Protein AF-C7XWV5-F1 (afdb_monomer_lite)

Structure (mmCIF, N/CA/C/O backbone):
data_AF-C7XWV5-F1
#
_entry.id   AF-C7XWV5-F1
#
loop_
_atom_site.group_PDB
_atom_site.id
_atom_site.type_symbol
_atom_site.label_atom_id
_atom_site.label_alt_id
_atom_site.label_comp_id
_atom_site.label_asym_id
_atom_site.label_entity_id
_atom_site.label_seq_id
_atom_site.pdbx_PDB_ins_code
_atom_site.Cartn_x
_atom_site.Cartn_y
_atom_site.Cartn_z
_atom_site.occupancy
_atom_site.B_iso_or_equiv
_atom_site.auth_seq_id
_atom_site.auth_comp_id
_atom_site.auth_asym_id
_atom_site.auth_atom_id
_atom_site.pdbx_PDB_model_num
ATOM 1 N N . MET A 1 1 ? 3.308 -10.974 -9.428 1.00 90.06 1 MET A N 1
ATOM 2 C CA . MET A 1 1 ? 2.797 -9.600 -9.297 1.00 90.06 1 MET A CA 1
ATOM 3 C C . MET A 1 1 ? 1.978 -9.298 -10.525 1.00 90.06 1 MET A C 1
ATOM 5 O O . MET A 1 1 ? 2.466 -9.531 -11.619 1.00 90.06 1 MET A O 1
ATOM 9 N N . ASP A 1 2 ? 0.766 -8.821 -10.343 1.00 93.19 2 ASP A N 1
ATOM 10 C CA . ASP A 1 2 ? -0.269 -8.630 -11.363 1.00 93.19 2 ASP A CA 1
ATOM 11 C C . ASP A 1 2 ? -0.622 -7.151 -11.568 1.00 93.19 2 ASP A C 1
ATOM 13 O O . ASP A 1 2 ? -1.530 -6.836 -12.326 1.00 93.19 2 ASP A O 1
ATOM 17 N N . ARG A 1 3 ? 0.102 -6.227 -10.923 1.00 94.81 3 ARG A N 1
ATOM 18 C CA . ARG A 1 3 ? -0.108 -4.780 -11.038 1.00 94.81 3 ARG A CA 1
ATOM 19 C C . ARG A 1 3 ? 1.181 -4.023 -11.346 1.00 94.81 3 ARG A C 1
ATOM 21 O O . ARG A 1 3 ? 2.271 -4.486 -11.005 1.00 94.81 3 ARG A O 1
ATOM 28 N N . PHE A 1 4 ? 1.055 -2.849 -11.961 1.00 95.81 4 PHE A N 1
ATOM 29 C CA . PHE A 1 4 ? 2.167 -1.949 -12.282 1.00 95.81 4 PHE A CA 1
ATOM 30 C C . PHE A 1 4 ? 1.802 -0.475 -12.078 1.00 95.81 4 PHE A C 1
ATOM 32 O O . PHE A 1 4 ? 0.636 -0.101 -12.179 1.00 95.81 4 PHE A O 1
ATOM 39 N N . LYS A 1 5 ? 2.808 0.362 -11.825 1.00 95.44 5 LYS A N 1
ATOM 40 C CA . LYS A 1 5 ? 2.733 1.830 -11.860 1.00 95.44 5 LYS A CA 1
ATOM 41 C C . LYS A 1 5 ? 3.424 2.356 -13.122 1.00 95.44 5 LYS A C 1
ATOM 43 O O . LYS A 1 5 ? 4.285 1.677 -13.689 1.00 95.44 5 LYS A O 1
ATOM 48 N N . LEU A 1 6 ? 3.068 3.572 -13.531 1.00 95.50 6 LEU A N 1
ATOM 49 C CA . LEU A 1 6 ? 3.753 4.295 -14.611 1.00 95.50 6 LEU A CA 1
ATOM 50 C C . LEU A 1 6 ? 4.989 5.059 -14.128 1.00 95.50 6 LEU A C 1
ATOM 52 O O . LEU A 1 6 ? 5.890 5.311 -14.916 1.00 95.50 6 LEU A O 1
ATOM 56 N N . ASP A 1 7 ? 5.017 5.422 -12.849 1.00 91.69 7 ASP A N 1
ATOM 57 C CA . ASP A 1 7 ? 6.033 6.280 -12.251 1.00 91.69 7 ASP A CA 1
ATOM 58 C C . ASP A 1 7 ? 6.294 5.836 -10.792 1.00 91.69 7 ASP A C 1
ATOM 60 O O . ASP A 1 7 ? 5.347 5.394 -10.127 1.00 91.69 7 ASP A O 1
ATOM 64 N N . PRO A 1 8 ? 7.541 5.916 -10.280 1.00 88.81 8 PRO A N 1
ATOM 65 C CA . PRO A 1 8 ? 7.895 5.528 -8.907 1.00 88.81 8 PRO A CA 1
ATOM 66 C C . PRO A 1 8 ? 7.155 6.283 -7.802 1.00 88.81 8 PRO A C 1
ATOM 68 O O . PRO A 1 8 ? 6.949 5.733 -6.719 1.00 88.81 8 PRO A O 1
ATOM 71 N N . PHE A 1 9 ? 6.753 7.522 -8.060 1.00 84.38 9 PHE A N 1
ATOM 72 C CA . PHE A 1 9 ? 6.047 8.383 -7.116 1.00 84.38 9 PHE A CA 1
ATOM 73 C C . PHE A 1 9 ? 4.527 8.279 -7.259 1.00 84.38 9 PHE A C 1
ATOM 75 O O . PHE A 1 9 ? 3.798 8.748 -6.387 1.00 84.38 9 PHE A O 1
ATOM 82 N N . SER A 1 10 ? 4.028 7.624 -8.312 1.00 85.31 10 SER A N 1
ATOM 83 C CA . SER A 1 10 ? 2.600 7.375 -8.472 1.00 85.31 10 SER A CA 1
ATOM 84 C C . SER A 1 10 ? 2.076 6.392 -7.423 1.00 85.31 10 SER A C 1
ATOM 86 O O . SER A 1 10 ? 2.648 5.327 -7.180 1.00 85.31 10 SER A O 1
ATOM 88 N N . TYR A 1 11 ? 0.923 6.716 -6.843 1.00 79.75 11 TYR A N 1
ATOM 89 C CA . TYR A 1 11 ? 0.171 5.810 -5.968 1.00 79.75 11 TYR A CA 1
ATOM 90 C C . TYR A 1 11 ? -0.840 4.958 -6.740 1.00 79.75 11 TYR A C 1
ATOM 92 O O . TYR A 1 11 ? -1.353 3.971 -6.216 1.00 79.75 11 TYR A O 1
ATOM 100 N N . VAL A 1 12 ? -1.124 5.321 -7.993 1.00 86.69 12 VAL A N 1
ATOM 101 C CA . VAL A 1 12 ? -2.077 4.599 -8.833 1.00 86.69 12 VAL A CA 1
ATOM 102 C C . VAL A 1 12 ? -1.359 3.439 -9.502 1.00 86.69 12 VAL A C 1
ATOM 104 O O . VAL A 1 12 ? -0.406 3.617 -10.261 1.00 86.69 12 VAL A O 1
ATOM 107 N N . SER A 1 13 ? -1.849 2.236 -9.231 1.00 92.69 13 SER A N 1
ATOM 108 C CA . SER A 1 13 ? -1.430 1.028 -9.927 1.00 92.69 13 SER A CA 1
ATOM 109 C C . SER A 1 13 ? -2.544 0.519 -10.833 1.00 92.69 13 SER A C 1
ATOM 111 O O . SER A 1 13 ? -3.729 0.706 -10.550 1.00 92.69 13 SER A O 1
ATOM 113 N N . TYR A 1 14 ? -2.165 -0.168 -11.901 1.00 95.50 14 TYR A N 1
ATOM 114 C CA . TYR A 1 14 ? -3.064 -0.770 -12.878 1.00 95.50 14 TYR A CA 1
ATOM 115 C C . TYR A 1 14 ? -2.811 -2.267 -12.945 1.00 95.50 14 TYR A C 1
ATOM 117 O O . TYR A 1 14 ? -1.674 -2.712 -12.799 1.00 95.50 14 TYR A O 1
ATOM 125 N N . GLU A 1 15 ? -3.859 -3.049 -13.179 1.00 96.56 15 GLU A N 1
ATOM 126 C CA . GLU A 1 15 ? -3.710 -4.476 -13.461 1.00 96.56 15 GLU A CA 1
ATOM 127 C C . GLU A 1 15 ? -2.912 -4.678 -14.757 1.00 96.56 15 GLU A C 1
ATOM 129 O O . GLU A 1 15 ? -3.108 -3.950 -15.736 1.00 96.56 15 GLU A O 1
ATOM 134 N N . ILE A 1 16 ? -2.012 -5.659 -14.765 1.00 96.19 16 ILE A N 1
ATOM 135 C CA . ILE A 1 16 ? -1.173 -6.021 -15.906 1.00 96.19 16 ILE A CA 1
ATOM 136 C C . ILE A 1 16 ? -2.039 -6.767 -16.922 1.00 96.19 16 ILE A C 1
ATOM 138 O O . ILE A 1 16 ? -2.156 -7.989 -16.913 1.00 96.19 16 ILE A O 1
ATOM 142 N N . THR A 1 17 ? -2.630 -6.000 -17.831 1.00 95.56 17 THR A N 1
ATOM 143 C CA . THR A 1 17 ? -3.391 -6.493 -18.981 1.00 95.56 17 THR A CA 1
ATOM 144 C C . THR A 1 17 ? -2.976 -5.724 -20.236 1.00 95.56 17 THR A C 1
ATOM 146 O O . THR A 1 17 ? -2.550 -4.570 -20.117 1.00 95.56 17 THR A O 1
ATOM 149 N N . PRO A 1 18 ? -3.102 -6.310 -21.444 1.00 94.94 18 PRO A N 1
ATOM 150 C CA . PRO A 1 18 ? -2.859 -5.591 -22.697 1.00 94.94 18 PRO A CA 1
ATOM 151 C C . PRO A 1 18 ? -3.622 -4.269 -22.777 1.00 94.94 18 PRO A C 1
ATOM 153 O O . PRO A 1 18 ? -3.028 -3.236 -23.061 1.00 94.94 18 PRO A O 1
ATOM 156 N N . ASN A 1 19 ? -4.913 -4.288 -22.427 1.00 95.94 19 ASN A N 1
ATOM 157 C CA . ASN A 1 19 ? -5.778 -3.111 -22.489 1.00 95.94 19 ASN A CA 1
ATOM 158 C C . ASN A 1 19 ? -5.293 -1.986 -21.572 1.00 95.94 19 ASN A C 1
ATOM 160 O O . ASN A 1 19 ? -5.214 -0.841 -22.008 1.00 95.94 19 ASN A O 1
ATOM 164 N N . ASN A 1 20 ? -4.956 -2.292 -20.315 1.00 97.25 20 ASN A N 1
ATOM 165 C CA . ASN A 1 20 ? -4.441 -1.273 -19.403 1.00 97.25 20 ASN A CA 1
ATOM 166 C C . ASN A 1 20 ? -3.079 -0.764 -19.872 1.00 97.25 20 ASN A C 1
ATOM 168 O O . ASN A 1 20 ? -2.852 0.442 -19.890 1.00 97.25 20 ASN A O 1
ATOM 172 N N . PHE A 1 21 ? -2.179 -1.657 -20.284 1.00 97.38 21 PHE A N 1
ATOM 173 C CA . PHE A 1 21 ? -0.865 -1.242 -20.755 1.00 97.38 21 PHE A CA 1
ATOM 174 C C . PHE A 1 21 ? -0.964 -0.312 -21.966 1.00 97.38 21 PHE A C 1
ATOM 176 O O . PHE A 1 21 ? -0.399 0.780 -21.935 1.00 97.38 21 PHE A O 1
ATOM 183 N N . ASP A 1 22 ? -1.715 -0.704 -22.995 1.00 96.62 22 ASP A N 1
ATOM 184 C CA . ASP A 1 22 ? -1.897 0.090 -24.213 1.00 96.62 22 ASP A CA 1
ATOM 185 C C . ASP A 1 22 ? -2.548 1.437 -23.899 1.00 96.62 22 ASP A C 1
ATOM 187 O O . ASP A 1 22 ? -2.041 2.474 -24.320 1.00 96.62 22 ASP A O 1
ATOM 191 N N . LYS A 1 23 ? -3.610 1.437 -23.086 1.00 97.62 23 LYS A N 1
ATOM 192 C CA . LYS A 1 23 ? -4.322 2.655 -22.683 1.00 97.62 23 LYS A CA 1
ATOM 193 C C . LYS A 1 23 ? -3.419 3.664 -21.975 1.00 97.62 23 LYS A C 1
ATOM 195 O O . LYS A 1 23 ? -3.544 4.860 -22.212 1.00 97.62 23 LYS A O 1
ATOM 200 N N . TYR A 1 24 ? -2.564 3.198 -21.066 1.00 97.12 24 TYR A N 1
ATOM 201 C CA . TYR A 1 24 ? -1.812 4.079 -20.169 1.00 97.12 24 TYR A CA 1
ATOM 202 C C . TYR A 1 24 ? -0.398 4.405 -20.654 1.00 97.12 24 TYR A C 1
ATOM 204 O O . TYR A 1 24 ? 0.171 5.405 -20.228 1.00 97.12 24 TYR A O 1
ATOM 212 N N . THR A 1 25 ? 0.172 3.589 -21.541 1.00 96.12 25 THR A N 1
ATOM 213 C CA . THR A 1 25 ? 1.532 3.800 -22.070 1.00 96.12 25 THR A CA 1
ATOM 214 C C . THR A 1 25 ? 1.549 4.193 -23.542 1.00 96.12 25 THR A C 1
ATOM 216 O O . THR A 1 25 ? 2.623 4.462 -24.077 1.00 96.12 25 THR A O 1
ATOM 219 N N . ASN A 1 26 ? 0.398 4.138 -24.226 1.00 94.94 26 ASN A N 1
ATOM 220 C CA . ASN A 1 26 ? 0.278 4.196 -25.687 1.00 94.94 26 ASN A CA 1
ATOM 221 C C . ASN A 1 26 ? 1.178 3.187 -26.422 1.00 94.94 26 ASN A C 1
ATOM 223 O O . ASN A 1 26 ? 1.406 3.310 -27.624 1.00 94.94 26 ASN A O 1
ATOM 227 N N . ARG A 1 27 ? 1.704 2.185 -25.702 1.00 93.94 27 ARG A N 1
ATOM 228 C CA . ARG A 1 27 ? 2.683 1.215 -26.192 1.00 93.94 27 ARG A CA 1
ATOM 229 C C . ARG A 1 27 ? 3.927 1.880 -26.803 1.00 93.94 27 ARG A C 1
ATOM 231 O O . ARG A 1 27 ? 4.515 1.365 -27.758 1.00 93.94 27 ARG A O 1
ATOM 238 N N . THR A 1 28 ? 4.354 3.006 -26.236 1.00 94.94 28 THR A N 1
ATOM 239 C CA . THR A 1 28 ? 5.522 3.767 -26.698 1.00 94.94 28 THR A CA 1
ATOM 240 C C . THR A 1 28 ? 6.684 3.740 -25.706 1.00 94.94 28 THR A C 1
ATOM 242 O O . THR A 1 28 ? 6.580 3.253 -24.578 1.00 94.94 28 THR A O 1
ATOM 245 N N . SER A 1 29 ? 7.826 4.277 -26.143 1.00 94.50 29 SER A N 1
ATOM 246 C CA . SER A 1 29 ? 8.934 4.646 -25.255 1.00 94.50 29 SER A CA 1
ATOM 247 C C . SER A 1 29 ? 8.431 5.556 -24.113 1.00 94.50 29 SER A C 1
ATOM 249 O O . SER A 1 29 ? 7.542 6.373 -24.369 1.00 94.50 29 SER A O 1
ATOM 251 N N . PRO A 1 30 ? 8.959 5.437 -22.878 1.00 95.62 30 PRO A N 1
ATOM 252 C CA . PRO A 1 30 ? 10.041 4.536 -22.461 1.00 95.62 30 PRO A CA 1
ATOM 253 C C . PRO A 1 30 ? 9.577 3.124 -22.072 1.00 95.62 30 PRO A C 1
ATOM 255 O O . PRO A 1 30 ? 10.413 2.236 -21.907 1.00 95.62 30 PRO A O 1
ATOM 258 N N . PHE A 1 31 ? 8.266 2.891 -21.954 1.00 97.50 31 PHE A N 1
ATOM 259 C CA . PHE A 1 31 ? 7.678 1.633 -21.474 1.00 97.50 31 PHE A CA 1
ATOM 260 C C . PHE A 1 31 ? 7.828 0.466 -22.452 1.00 97.50 31 PHE A C 1
ATOM 262 O O . PHE A 1 31 ? 7.753 -0.692 -22.042 1.00 97.50 31 PHE A O 1
ATOM 269 N N . VAL A 1 32 ? 8.059 0.749 -23.733 1.00 96.75 32 VAL A N 1
ATOM 270 C CA . VAL A 1 32 ? 8.376 -0.256 -24.749 1.00 96.75 32 VAL A CA 1
ATOM 271 C C . VAL A 1 32 ? 9.805 -0.068 -25.222 1.00 96.75 32 VAL A C 1
ATOM 273 O O . VAL A 1 32 ? 10.141 0.957 -25.810 1.00 96.75 32 VAL A O 1
ATOM 276 N N . GLN A 1 33 ? 10.641 -1.080 -25.001 1.00 94.19 33 GLN A N 1
ATOM 277 C CA . GLN A 1 33 ? 12.025 -1.095 -25.478 1.00 94.19 33 GLN A CA 1
ATOM 278 C C . GLN A 1 33 ? 12.329 -2.414 -26.168 1.00 94.19 33 GLN A C 1
ATOM 280 O O . GLN A 1 33 ? 11.640 -3.415 -25.964 1.00 94.19 33 GLN A O 1
ATOM 285 N N . LYS A 1 34 ? 13.362 -2.427 -27.004 1.00 92.31 34 LYS A N 1
ATOM 286 C CA . LYS A 1 34 ? 13.778 -3.636 -27.706 1.00 92.31 34 LYS A CA 1
ATOM 287 C C . LYS A 1 34 ? 14.889 -4.348 -26.954 1.00 92.31 34 LYS A C 1
ATOM 289 O O . LYS A 1 34 ? 15.840 -3.717 -26.509 1.00 92.31 34 LYS A O 1
ATOM 294 N N . ASP A 1 35 ? 14.769 -5.667 -26.826 1.00 88.56 35 ASP A N 1
ATOM 295 C CA . ASP A 1 35 ? 15.872 -6.490 -26.335 1.00 88.56 35 ASP A CA 1
ATOM 296 C C . ASP A 1 35 ? 16.935 -6.725 -27.422 1.00 88.56 35 ASP A C 1
ATOM 298 O O . ASP A 1 35 ? 16.763 -6.355 -28.585 1.00 88.56 35 ASP A O 1
ATOM 302 N N . ALA A 1 36 ? 18.033 -7.392 -27.054 1.00 88.62 36 ALA A N 1
ATOM 303 C CA . ALA A 1 36 ? 19.134 -7.719 -27.965 1.00 88.62 36 ALA A CA 1
ATOM 304 C C . ALA A 1 36 ? 18.713 -8.550 -29.197 1.00 88.62 36 ALA A C 1
ATOM 306 O O . ALA A 1 36 ? 19.461 -8.638 -30.165 1.00 88.62 36 ALA A O 1
ATOM 307 N N . LYS A 1 37 ? 17.520 -9.163 -29.180 1.00 92.38 37 LYS A N 1
ATOM 308 C CA . LYS A 1 37 ? 16.945 -9.916 -30.305 1.00 92.38 37 LYS A CA 1
ATOM 309 C C . LYS A 1 37 ? 15.918 -9.091 -31.087 1.00 92.38 37 LYS A C 1
ATOM 311 O O . LYS A 1 37 ? 15.123 -9.664 -31.832 1.00 92.38 37 LYS A O 1
ATOM 316 N N . ASN A 1 38 ? 15.904 -7.768 -30.911 1.00 90.62 38 ASN A N 1
ATOM 317 C CA . ASN A 1 38 ? 14.984 -6.831 -31.557 1.00 90.62 38 ASN A CA 1
ATOM 318 C C . ASN A 1 38 ? 13.496 -7.092 -31.216 1.00 90.62 38 ASN A C 1
ATOM 320 O O . ASN A 1 38 ? 12.603 -6.643 -31.949 1.00 90.62 38 ASN A O 1
ATOM 324 N N . LYS A 1 39 ? 13.217 -7.808 -30.111 1.00 90.81 39 LYS A N 1
ATOM 325 C CA . LYS A 1 39 ? 11.857 -8.085 -29.626 1.00 90.81 39 LYS A CA 1
ATOM 326 C C . LYS A 1 39 ? 11.425 -7.029 -28.620 1.00 90.81 39 LYS A C 1
ATOM 328 O O . LYS A 1 39 ? 12.208 -6.629 -27.763 1.00 90.81 39 LYS A O 1
ATOM 333 N N . ASN A 1 40 ? 10.157 -6.632 -28.685 1.00 93.19 40 ASN A N 1
ATOM 334 C CA . ASN A 1 40 ? 9.598 -5.687 -27.726 1.00 93.19 40 ASN A CA 1
ATOM 335 C C . ASN A 1 40 ? 9.542 -6.303 -26.323 1.00 93.19 40 ASN A C 1
ATOM 337 O O . ASN A 1 40 ? 9.098 -7.439 -26.126 1.00 93.19 40 ASN A O 1
ATOM 341 N N . ARG A 1 41 ? 9.969 -5.509 -25.351 1.00 95.19 41 ARG A N 1
ATOM 342 C CA . ARG A 1 41 ? 9.822 -5.713 -23.918 1.00 95.19 41 ARG A CA 1
ATOM 343 C C . ARG A 1 41 ? 8.999 -4.564 -23.365 1.00 95.19 41 ARG A C 1
ATOM 345 O O . ARG A 1 41 ? 9.127 -3.430 -23.817 1.00 95.19 41 ARG A O 1
ATOM 352 N N . PHE A 1 42 ? 8.153 -4.900 -22.406 1.00 97.06 42 PHE A N 1
ATOM 353 C CA . PHE A 1 42 ? 7.168 -4.005 -21.825 1.00 97.06 42 PHE A CA 1
ATOM 354 C C . PHE A 1 42 ? 7.539 -3.800 -20.369 1.00 97.06 42 PHE A C 1
ATOM 356 O O . PHE A 1 42 ? 7.723 -4.779 -19.645 1.00 97.06 42 PHE A O 1
ATOM 363 N N . TYR A 1 43 ? 7.701 -2.554 -19.959 1.00 97.75 43 TYR A N 1
ATOM 364 C CA . TYR A 1 43 ? 8.219 -2.192 -18.652 1.00 97.75 43 TYR A CA 1
ATOM 365 C C . TYR A 1 43 ? 7.229 -1.327 -17.891 1.00 97.75 43 TYR A C 1
ATOM 367 O O . TYR A 1 43 ? 6.328 -0.721 -18.461 1.00 97.75 43 TYR A O 1
ATOM 375 N N . GLY A 1 44 ? 7.419 -1.273 -16.584 1.00 97.19 44 GLY A N 1
ATOM 376 C CA . GLY A 1 44 ? 6.707 -0.378 -15.690 1.00 97.19 44 GLY A CA 1
ATOM 377 C C . GLY A 1 44 ? 7.415 -0.348 -14.349 1.00 97.19 44 GLY A C 1
ATOM 378 O O . GLY A 1 44 ? 8.574 -0.760 -14.237 1.00 97.19 44 GLY A O 1
ATOM 379 N N . VAL A 1 45 ? 6.692 0.077 -13.323 1.00 96.50 45 VAL A N 1
ATOM 380 C CA . VAL A 1 45 ? 7.231 0.205 -11.972 1.00 96.50 45 VAL A CA 1
ATOM 381 C C . VAL A 1 45 ? 6.490 -0.715 -11.002 1.00 96.50 45 VAL A C 1
ATOM 383 O O . VAL A 1 45 ? 5.269 -0.873 -11.077 1.00 96.50 45 VAL A O 1
ATOM 386 N N . CYS A 1 46 ? 7.231 -1.363 -10.102 1.00 94.06 46 CYS A N 1
ATOM 387 C CA . CYS A 1 46 ? 6.675 -2.213 -9.055 1.00 94.06 46 CYS A CA 1
ATOM 388 C C . CYS A 1 46 ? 5.842 -1.374 -8.074 1.00 94.06 46 CYS A C 1
ATOM 390 O O . CYS A 1 46 ? 6.388 -0.450 -7.470 1.00 94.06 46 CYS A O 1
ATOM 392 N N . PRO A 1 47 ? 4.562 -1.706 -7.820 1.00 91.31 47 PRO A N 1
ATOM 393 C CA . PRO A 1 47 ? 3.769 -0.992 -6.834 1.00 91.31 47 PRO A CA 1
ATOM 394 C C . PRO A 1 47 ? 4.278 -1.136 -5.398 1.00 91.31 47 PRO A C 1
ATOM 396 O O . PRO A 1 47 ? 4.119 -0.210 -4.610 1.00 91.31 47 PRO A O 1
ATOM 399 N N . GLY A 1 48 ? 4.922 -2.262 -5.073 1.00 87.75 48 GLY A N 1
ATOM 400 C CA . GLY A 1 48 ? 5.381 -2.550 -3.714 1.00 87.75 48 GLY A CA 1
ATOM 401 C C . GLY A 1 48 ? 6.713 -1.902 -3.339 1.00 87.75 48 GLY A C 1
ATOM 402 O O . GLY A 1 48 ? 6.874 -1.510 -2.192 1.00 87.75 48 GLY A O 1
ATOM 403 N N . CYS A 1 49 ? 7.670 -1.804 -4.270 1.00 88.94 49 CYS A N 1
ATOM 404 C CA . CYS A 1 49 ? 9.014 -1.299 -3.956 1.00 88.94 49 CYS A CA 1
ATOM 405 C C . CYS A 1 49 ? 9.567 -0.239 -4.911 1.00 88.94 49 CYS A C 1
ATOM 407 O O . CYS A 1 49 ? 10.735 0.114 -4.805 1.00 88.94 49 CYS A O 1
ATOM 409 N N . ASN A 1 50 ? 8.762 0.242 -5.860 1.00 91.75 50 ASN A N 1
ATOM 410 C CA . ASN A 1 50 ? 9.130 1.278 -6.830 1.00 91.75 50 ASN A CA 1
ATOM 411 C C . ASN A 1 50 ? 10.310 0.939 -7.767 1.00 91.75 50 ASN A C 1
ATOM 413 O O . ASN A 1 50 ? 10.681 1.757 -8.602 1.00 91.75 50 ASN A O 1
ATOM 417 N N . ASN A 1 51 ? 10.846 -0.284 -7.706 1.00 94.50 51 ASN A N 1
ATOM 418 C CA . ASN A 1 51 ? 11.847 -0.767 -8.653 1.00 94.50 51 ASN A CA 1
ATOM 419 C C . ASN A 1 51 ? 11.248 -1.029 -10.044 1.00 94.50 51 ASN A C 1
ATOM 421 O O . ASN A 1 51 ? 10.064 -1.376 -10.157 1.00 94.50 51 ASN A O 1
ATOM 425 N N . PRO A 1 52 ? 12.066 -0.966 -11.109 1.00 97.19 52 PRO A N 1
ATOM 426 C CA . PRO A 1 52 ? 11.616 -1.290 -12.452 1.00 97.19 52 PRO A CA 1
ATOM 427 C C . PRO A 1 52 ? 11.203 -2.759 -12.569 1.00 97.19 52 PRO A C 1
ATOM 429 O O . PRO A 1 52 ? 11.815 -3.664 -11.990 1.00 97.19 52 PRO A O 1
ATOM 432 N N . ILE A 1 53 ? 10.169 -3.005 -13.369 1.00 97.25 53 ILE A N 1
ATOM 433 C CA . ILE A 1 53 ? 9.682 -4.343 -13.709 1.00 97.25 53 ILE A CA 1
ATOM 434 C C . ILE A 1 53 ? 9.576 -4.512 -15.221 1.00 97.25 53 ILE A C 1
ATOM 436 O O . ILE A 1 53 ? 9.346 -3.557 -15.956 1.00 97.25 53 ILE A O 1
ATOM 440 N N . VAL A 1 54 ? 9.678 -5.757 -15.673 1.00 96.81 54 VAL A N 1
ATOM 441 C CA . VAL A 1 54 ? 9.293 -6.197 -17.012 1.00 96.81 54 VAL A CA 1
ATOM 442 C C . VAL A 1 54 ? 8.001 -7.003 -16.913 1.00 96.81 54 VAL A C 1
ATOM 444 O O . VAL A 1 54 ? 7.873 -7.885 -16.059 1.00 96.81 54 VAL A O 1
ATOM 447 N N . MET A 1 55 ? 7.044 -6.713 -17.786 1.00 95.94 55 MET A N 1
ATOM 448 C CA . MET A 1 55 ? 5.794 -7.453 -17.911 1.00 95.94 55 MET A CA 1
ATOM 449 C C . MET A 1 55 ? 6.044 -8.677 -18.777 1.00 95.94 55 MET A C 1
ATOM 451 O O . MET A 1 55 ? 6.241 -8.605 -19.994 1.00 95.94 55 MET A O 1
ATOM 455 N N . VAL A 1 56 ? 6.101 -9.822 -18.116 1.00 93.44 56 VAL A N 1
ATOM 456 C CA . VAL A 1 56 ? 6.235 -11.115 -18.764 1.00 93.44 56 VAL A CA 1
ATOM 457 C C . VAL A 1 56 ? 4.865 -11.501 -19.293 1.00 93.44 56 VAL A C 1
ATOM 459 O O . VAL A 1 56 ? 3.850 -11.284 -18.631 1.00 93.44 56 VAL A O 1
ATOM 462 N N . SER A 1 57 ? 4.839 -12.116 -20.477 1.00 91.44 57 SER A N 1
ATOM 463 C CA . SER A 1 57 ? 3.640 -12.800 -20.952 1.00 91.44 57 SER A CA 1
ATOM 464 C C . SER A 1 57 ? 2.431 -11.882 -21.247 1.00 91.44 57 SER A C 1
ATOM 466 O O . SER A 1 57 ? 1.326 -12.380 -21.428 1.00 91.44 57 SER A O 1
ATOM 468 N N . LEU A 1 58 ? 2.648 -10.561 -21.371 1.00 93.00 58 LEU A N 1
ATOM 469 C CA . LEU A 1 58 ? 1.594 -9.555 -21.567 1.00 93.00 58 LEU A CA 1
ATOM 470 C C . LEU A 1 58 ? 0.764 -9.774 -22.845 1.00 93.00 58 LEU A C 1
ATOM 472 O O . LEU A 1 58 ? -0.448 -9.898 -22.756 1.00 93.00 58 LEU A O 1
ATOM 476 N N . TYR A 1 59 ? 1.406 -9.887 -24.013 1.00 89.81 59 TYR A N 1
ATOM 477 C CA . TYR A 1 59 ? 0.736 -10.122 -25.305 1.00 89.81 59 TYR A CA 1
ATOM 478 C C . TYR A 1 59 ? 0.962 -11.555 -25.796 1.00 89.81 59 TYR A C 1
ATOM 480 O O . TYR A 1 59 ? 1.583 -11.780 -26.836 1.00 89.81 59 TYR A O 1
ATOM 488 N N . GLN A 1 60 ? 0.539 -12.541 -25.009 1.00 77.44 60 GLN A N 1
ATOM 489 C CA . GLN A 1 60 ? 0.594 -13.938 -25.443 1.00 77.44 60 GLN A CA 1
ATOM 490 C C . GLN A 1 60 ? -0.533 -14.292 -26.416 1.00 77.44 60 GLN A C 1
ATOM 492 O O . GLN A 1 60 ? -1.569 -13.633 -26.473 1.00 77.44 60 GLN A O 1
ATOM 497 N N . THR A 1 61 ? -0.319 -15.366 -27.173 1.00 62.22 61 THR A N 1
ATOM 498 C CA . THR A 1 61 ? -1.335 -15.977 -28.031 1.00 62.22 61 THR A CA 1
ATOM 499 C C . THR A 1 61 ? -2.383 -16.728 -27.202 1.00 62.22 61 THR A C 1
ATOM 501 O O . THR A 1 61 ? -2.157 -17.065 -26.041 1.00 62.22 61 THR A O 1
ATOM 504 N N . GLN A 1 62 ? -3.532 -17.015 -27.821 1.00 57.19 62 GLN A N 1
ATOM 505 C CA . GLN A 1 62 ? -4.761 -17.526 -27.191 1.00 57.19 62 GLN A CA 1
ATOM 506 C C . GLN A 1 62 ? -4.624 -18.859 -26.414 1.00 57.19 62 GLN A C 1
ATOM 508 O O . GLN A 1 62 ? -5.538 -19.215 -25.683 1.00 57.19 62 GLN A O 1
ATOM 513 N N . ASN A 1 63 ? -3.486 -19.561 -26.506 1.00 59.88 63 ASN A N 1
ATOM 514 C CA . ASN A 1 63 ? -3.229 -20.854 -25.849 1.00 59.88 63 ASN A CA 1
ATOM 515 C C . ASN A 1 63 ? -2.222 -20.774 -24.684 1.00 59.88 63 ASN A C 1
ATOM 517 O O . ASN A 1 63 ? -1.668 -21.791 -24.267 1.00 59.88 63 ASN A O 1
ATOM 521 N N . ALA A 1 64 ? -1.914 -19.577 -24.187 1.00 64.88 64 ALA A N 1
ATOM 522 C CA . ALA A 1 64 ? -0.980 -19.433 -23.081 1.00 64.88 64 ALA A CA 1
ATOM 523 C C . ALA A 1 64 ? -1.604 -19.824 -21.736 1.00 64.88 64 ALA A C 1
ATOM 525 O O . ALA A 1 64 ? -2.606 -19.264 -21.307 1.00 64.88 64 ALA A O 1
ATOM 526 N N . THR A 1 65 ? -0.939 -20.732 -21.025 1.00 68.25 65 THR A N 1
ATOM 527 C CA . THR A 1 65 ? -1.327 -21.200 -19.685 1.00 68.25 65 THR A CA 1
ATOM 528 C C . THR A 1 65 ? -0.915 -20.249 -18.559 1.00 68.25 65 THR A C 1
ATOM 530 O O . THR A 1 65 ? -1.230 -20.494 -17.399 1.00 68.25 65 THR A O 1
ATOM 533 N N . THR A 1 66 ? -0.169 -19.186 -18.872 1.00 77.31 66 THR A N 1
ATOM 534 C CA . THR A 1 66 ? 0.438 -18.299 -17.874 1.00 77.31 66 THR A CA 1
ATOM 535 C C . THR A 1 66 ? -0.193 -16.918 -17.946 1.00 77.31 66 THR A C 1
ATOM 537 O O . THR A 1 66 ? -0.056 -16.235 -18.961 1.00 77.31 66 THR A O 1
ATOM 540 N N . HIS A 1 67 ? -0.828 -16.478 -16.862 1.00 87.06 67 HIS A N 1
ATOM 541 C CA . HIS A 1 67 ? -1.330 -15.108 -16.748 1.00 87.06 67 HIS A CA 1
ATOM 542 C C . HIS A 1 67 ? -0.180 -14.086 -16.806 1.00 87.06 67 HIS A C 1
ATOM 544 O O . HIS A 1 67 ? 0.896 -14.365 -16.267 1.00 87.06 67 HIS A O 1
ATOM 550 N N . PRO A 1 68 ? -0.373 -12.912 -17.439 1.00 93.38 68 PRO A N 1
ATOM 551 C CA . PRO A 1 68 ? 0.612 -11.837 -17.424 1.00 93.38 68 PRO A CA 1
ATOM 552 C C . PRO A 1 68 ? 1.041 -11.468 -16.005 1.00 93.38 68 PRO A C 1
ATOM 554 O O . PRO A 1 68 ? 0.224 -11.404 -15.088 1.00 93.38 68 PRO A O 1
ATOM 557 N N . TYR A 1 69 ? 2.331 -11.202 -15.820 1.00 94.38 69 TYR A N 1
ATOM 558 C CA . TYR A 1 69 ? 2.848 -10.796 -14.519 1.00 94.38 69 TYR A CA 1
ATOM 559 C C . TYR A 1 69 ? 4.087 -9.915 -14.647 1.00 94.38 69 TYR A C 1
ATOM 561 O O . TYR A 1 69 ? 4.874 -10.015 -15.588 1.00 94.38 69 TYR A O 1
ATOM 569 N N . GLY A 1 70 ? 4.284 -9.055 -13.658 1.00 95.19 70 GLY A N 1
ATOM 570 C CA . GLY A 1 70 ? 5.469 -8.231 -13.510 1.00 95.19 70 GLY A CA 1
ATOM 571 C C . GLY A 1 70 ? 6.597 -8.997 -12.827 1.00 95.19 70 GLY A C 1
ATOM 572 O O . GLY A 1 70 ? 6.392 -9.665 -11.808 1.00 95.19 70 GLY A O 1
ATOM 573 N N . ARG A 1 71 ? 7.805 -8.866 -13.372 1.00 95.38 71 ARG A N 1
ATOM 574 C CA . ARG A 1 71 ? 9.050 -9.372 -12.789 1.00 95.38 71 ARG A CA 1
ATOM 575 C C . ARG A 1 71 ? 10.040 -8.227 -12.631 1.00 95.38 71 ARG A C 1
ATOM 577 O O . ARG A 1 71 ? 10.278 -7.505 -13.589 1.00 95.38 71 ARG A O 1
ATOM 584 N N . HIS A 1 72 ? 10.651 -8.101 -11.460 1.00 96.06 72 HIS A N 1
ATOM 585 C CA . HIS A 1 72 ? 11.672 -7.086 -11.206 1.00 96.06 72 HIS A CA 1
ATOM 586 C C . HIS A 1 72 ? 12.846 -7.161 -12.190 1.00 96.06 72 HIS A C 1
ATOM 588 O O . HIS A 1 72 ? 13.306 -8.248 -12.558 1.00 96.06 72 HIS A O 1
ATOM 594 N N . VAL A 1 73 ? 13.343 -5.988 -12.563 1.00 95.44 73 VAL A N 1
ATOM 595 C CA . VAL A 1 73 ? 14.571 -5.776 -13.327 1.00 95.44 73 VAL A CA 1
ATOM 596 C C . VAL A 1 73 ? 15.647 -5.312 -12.345 1.00 95.44 73 VAL A C 1
ATOM 598 O O . VAL A 1 73 ? 15.422 -4.385 -11.577 1.00 95.44 73 VAL A O 1
ATOM 601 N N . LYS A 1 74 ? 16.806 -5.982 -12.330 1.00 94.44 74 LYS A N 1
ATOM 602 C CA . LYS A 1 74 ? 17.893 -5.729 -11.363 1.00 94.44 74 LYS A CA 1
ATOM 603 C C . LYS A 1 74 ? 18.934 -4.721 -11.868 1.00 94.44 74 LYS A C 1
ATOM 605 O O . LYS A 1 74 ? 20.132 -4.960 -11.759 1.00 94.44 74 LYS A O 1
ATOM 610 N N . HIS A 1 75 ? 18.470 -3.660 -12.513 1.00 95.00 75 HIS A N 1
ATOM 611 C CA . HIS A 1 75 ? 19.273 -2.532 -12.986 1.00 95.00 75 HIS A CA 1
ATOM 612 C C . HIS A 1 75 ? 18.354 -1.342 -13.264 1.00 95.00 75 HIS A C 1
ATOM 614 O O . HIS A 1 75 ? 17.149 -1.527 -13.448 1.00 95.00 75 HIS A O 1
ATOM 620 N N . ASN A 1 76 ? 18.923 -0.139 -13.301 1.00 96.31 76 ASN A N 1
ATOM 621 C CA . ASN A 1 76 ? 18.175 1.079 -13.594 1.00 96.31 76 ASN A CA 1
ATOM 622 C C . ASN A 1 76 ? 17.594 1.006 -15.007 1.00 96.31 76 ASN A C 1
ATOM 624 O O . ASN A 1 76 ? 18.292 0.641 -15.955 1.00 96.31 76 ASN A O 1
ATOM 628 N N . MET A 1 77 ? 16.328 1.385 -15.140 1.00 94.50 77 MET A N 1
ATOM 629 C CA . MET A 1 77 ? 15.661 1.531 -16.427 1.00 94.50 77 MET A CA 1
ATOM 630 C C . MET A 1 77 ? 15.469 3.024 -16.695 1.00 94.50 77 MET A C 1
ATOM 632 O O . MET A 1 77 ? 14.617 3.642 -16.047 1.00 94.50 77 MET A O 1
ATOM 636 N N . PRO A 1 78 ? 16.238 3.616 -17.631 1.00 91.56 78 PRO A N 1
ATOM 637 C CA . PRO A 1 78 ? 16.149 5.039 -17.932 1.00 91.56 78 PRO A CA 1
ATOM 638 C C . PRO A 1 78 ? 14.710 5.470 -18.214 1.00 91.56 78 PRO A C 1
ATOM 640 O O . PRO A 1 78 ? 13.999 4.798 -18.962 1.00 91.56 78 PRO A O 1
ATOM 643 N N . GLN A 1 79 ? 14.304 6.596 -17.621 1.00 92.00 79 GLN A N 1
ATOM 644 C CA . GL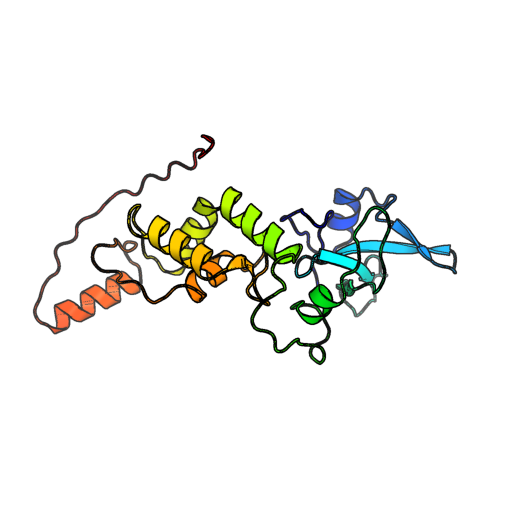N A 1 79 ? 12.964 7.188 -17.757 1.00 92.00 79 GLN A CA 1
ATOM 645 C C . GLN A 1 79 ? 11.805 6.318 -17.228 1.00 92.00 79 GLN A C 1
ATOM 647 O O . GLN A 1 79 ? 10.648 6.654 -17.458 1.00 92.00 79 GLN A O 1
ATOM 652 N N . ILE A 1 80 ? 12.093 5.216 -16.523 1.00 95.06 80 ILE A N 1
ATOM 653 C CA . ILE A 1 80 ? 11.079 4.375 -15.868 1.00 95.06 80 ILE A CA 1
ATOM 654 C C . ILE A 1 80 ? 11.290 4.370 -14.355 1.00 95.06 80 ILE A C 1
ATOM 656 O O . ILE A 1 80 ? 10.411 4.802 -13.618 1.00 95.06 80 ILE A O 1
ATOM 660 N N . ALA A 1 81 ? 12.428 3.849 -13.885 1.00 94.50 81 ALA A N 1
ATOM 661 C CA . ALA A 1 81 ? 12.753 3.768 -12.462 1.00 94.50 81 ALA A CA 1
ATOM 662 C C . ALA A 1 81 ? 14.220 3.382 -12.241 1.00 94.50 81 ALA A C 1
ATOM 664 O O . ALA A 1 81 ? 14.784 2.571 -12.985 1.00 94.50 81 ALA A O 1
ATOM 665 N N . ASP A 1 82 ? 14.795 3.893 -11.156 1.00 94.56 82 ASP A N 1
ATOM 666 C CA . ASP A 1 82 ? 16.080 3.433 -10.641 1.00 94.56 82 ASP A CA 1
ATOM 667 C C . ASP A 1 82 ? 15.913 2.158 -9.812 1.00 94.56 82 ASP A C 1
ATOM 669 O O . ASP A 1 82 ? 14.900 1.944 -9.145 1.00 94.56 82 ASP A O 1
ATOM 673 N N . TYR A 1 83 ? 16.917 1.288 -9.871 1.00 94.50 83 TYR A N 1
ATOM 674 C CA . TYR A 1 83 ? 16.941 0.060 -9.097 1.00 94.50 83 TYR A CA 1
ATOM 675 C C . TYR A 1 83 ? 17.576 0.283 -7.724 1.00 94.50 83 TYR A C 1
ATOM 677 O O . TYR A 1 83 ? 18.699 0.767 -7.605 1.00 94.50 83 TYR A O 1
ATOM 685 N N . SER A 1 84 ? 16.886 -0.184 -6.688 1.00 90.81 84 SER A N 1
ATOM 686 C CA . SER A 1 84 ? 17.359 -0.238 -5.310 1.00 90.81 84 SER A CA 1
ATOM 687 C C . SER A 1 84 ? 17.337 -1.682 -4.807 1.00 90.81 84 SER A C 1
ATOM 689 O O . SER A 1 84 ? 16.279 -2.305 -4.666 1.00 90.81 84 SER A O 1
ATOM 691 N N . GLN A 1 85 ? 18.522 -2.228 -4.516 1.00 89.50 85 GLN A N 1
ATOM 692 C CA . GLN A 1 85 ? 18.666 -3.579 -3.962 1.00 89.50 85 GLN A CA 1
ATOM 693 C C . GLN A 1 85 ? 17.978 -3.693 -2.595 1.00 89.50 85 GLN A C 1
ATOM 695 O O . GLN A 1 85 ? 17.238 -4.642 -2.360 1.00 89.50 85 GLN A O 1
ATOM 700 N N . ASN A 1 86 ? 18.147 -2.684 -1.736 1.00 85.06 86 ASN A N 1
ATOM 701 C CA . ASN A 1 86 ? 17.494 -2.638 -0.430 1.00 85.06 86 ASN A CA 1
ATOM 702 C C . ASN A 1 86 ? 15.965 -2.711 -0.559 1.00 85.06 86 ASN A C 1
ATOM 704 O O . ASN A 1 86 ? 15.310 -3.461 0.160 1.00 85.06 86 ASN A O 1
ATOM 708 N N . ASP A 1 87 ? 15.389 -1.955 -1.490 1.00 86.19 87 ASP A N 1
ATOM 709 C CA . ASP A 1 87 ? 13.940 -1.929 -1.686 1.00 86.19 87 ASP A CA 1
ATOM 710 C C . ASP A 1 87 ? 13.431 -3.231 -2.326 1.00 86.19 87 ASP A C 1
ATOM 712 O O . ASP A 1 87 ? 12.339 -3.699 -2.003 1.00 86.19 87 ASP A O 1
ATOM 716 N N . TYR A 1 88 ? 14.241 -3.877 -3.172 1.00 88.75 88 TYR A N 1
ATOM 717 C CA . TYR A 1 88 ? 13.958 -5.219 -3.684 1.00 88.75 88 TYR A CA 1
ATOM 718 C C . TYR A 1 88 ? 13.896 -6.259 -2.553 1.00 88.75 88 TYR A C 1
ATOM 720 O O . TYR A 1 88 ? 12.950 -7.045 -2.514 1.00 88.75 88 TYR A O 1
ATOM 728 N N . ASP A 1 89 ? 14.851 -6.245 -1.621 1.00 84.25 89 ASP A N 1
ATOM 729 C CA . ASP A 1 89 ? 14.934 -7.221 -0.519 1.00 84.25 89 ASP A CA 1
ATOM 730 C C . ASP A 1 89 ? 13.825 -7.048 0.537 1.00 84.25 89 ASP A C 1
ATOM 732 O O . ASP A 1 89 ? 13.511 -7.971 1.290 1.00 84.25 89 ASP A O 1
ATOM 736 N N . ASN A 1 90 ? 13.188 -5.874 0.579 1.00 79.06 90 ASN A N 1
ATOM 737 C CA . ASN A 1 90 ? 12.020 -5.604 1.424 1.00 79.06 90 ASN A CA 1
ATOM 738 C C . ASN A 1 90 ? 10.689 -5.670 0.644 1.00 79.06 90 ASN A C 1
ATOM 740 O O . ASN A 1 90 ? 9.621 -5.452 1.211 1.00 79.06 90 ASN A O 1
ATOM 744 N N . CYS A 1 91 ? 10.715 -5.985 -0.655 1.00 84.62 91 CYS A N 1
ATOM 745 C CA . CYS A 1 91 ? 9.517 -5.968 -1.486 1.00 84.62 91 CYS A CA 1
ATOM 746 C C . CYS A 1 91 ? 8.599 -7.173 -1.196 1.00 84.62 91 CYS A C 1
ATOM 748 O O . CYS A 1 91 ? 9.047 -8.319 -1.313 1.00 84.62 91 CYS A O 1
ATOM 750 N N . PRO A 1 92 ? 7.285 -6.971 -0.967 1.00 81.69 92 PRO A N 1
ATOM 751 C 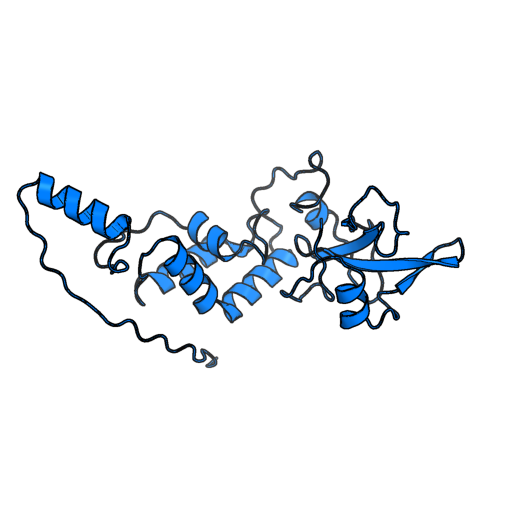CA . PRO A 1 92 ? 6.339 -8.080 -0.788 1.00 81.69 92 PRO A CA 1
ATOM 752 C C . PRO A 1 92 ? 6.186 -8.955 -2.044 1.00 81.69 92 PRO A C 1
ATOM 754 O O . PRO A 1 92 ? 5.760 -10.106 -1.953 1.00 81.69 92 PRO A O 1
ATOM 757 N N . TYR A 1 93 ? 6.546 -8.422 -3.215 1.00 87.06 93 TYR A N 1
ATOM 758 C CA . TYR A 1 93 ? 6.466 -9.103 -4.507 1.00 87.06 93 TYR A CA 1
ATOM 759 C C . TYR A 1 93 ? 7.800 -9.714 -4.970 1.00 87.06 93 TYR A C 1
ATOM 761 O O . TYR A 1 93 ? 7.855 -10.301 -6.056 1.00 87.06 93 TYR A O 1
ATOM 769 N N . ALA A 1 94 ? 8.886 -9.558 -4.205 1.00 85.62 94 ALA A N 1
ATOM 770 C CA . ALA A 1 94 ? 10.166 -10.199 -4.504 1.00 85.62 94 ALA A CA 1
ATOM 771 C C . ALA A 1 94 ? 10.180 -11.678 -4.075 1.00 85.62 94 ALA A C 1
ATOM 773 O O . ALA A 1 94 ? 9.249 -12.189 -3.451 1.00 85.62 94 ALA A O 1
ATOM 774 N N . ASN A 1 95 ? 11.232 -12.402 -4.471 1.00 69.50 95 ASN A N 1
ATOM 775 C CA . ASN A 1 95 ? 11.369 -13.828 -4.178 1.00 69.50 95 ASN A CA 1
ATOM 776 C C . ASN A 1 95 ? 11.286 -14.094 -2.660 1.00 69.50 95 ASN A C 1
ATOM 778 O O . ASN A 1 95 ? 11.983 -13.447 -1.882 1.00 69.50 95 ASN A O 1
ATOM 782 N N . LYS A 1 96 ? 10.479 -15.085 -2.252 1.00 64.19 96 LYS A N 1
ATOM 783 C CA . LYS A 1 96 ? 10.184 -15.415 -0.845 1.00 64.19 96 LYS A CA 1
ATOM 784 C C . LYS A 1 96 ? 11.430 -15.703 0.000 1.00 64.19 96 LYS A C 1
ATOM 786 O O . LYS A 1 96 ? 11.381 -15.502 1.208 1.00 64.19 96 LYS A O 1
ATOM 791 N N . ASN A 1 97 ? 12.522 -16.135 -0.629 1.00 65.31 97 ASN A N 1
ATOM 792 C CA . ASN A 1 97 ? 13.778 -16.477 0.045 1.00 65.31 97 ASN A CA 1
ATOM 793 C C . ASN A 1 97 ? 14.665 -15.258 0.359 1.00 65.31 97 ASN A C 1
ATOM 795 O O . ASN A 1 97 ? 15.646 -15.404 1.077 1.00 65.31 97 ASN A O 1
ATOM 799 N N . ASN A 1 98 ? 14.330 -14.070 -0.156 1.00 57.81 98 ASN A N 1
ATOM 800 C CA . ASN A 1 98 ? 15.136 -12.850 -0.024 1.00 57.81 98 ASN A CA 1
ATOM 801 C C . ASN A 1 98 ? 14.525 -11.832 0.950 1.00 57.81 98 ASN A C 1
ATOM 803 O O . ASN A 1 98 ? 14.743 -10.636 0.794 1.00 57.81 98 ASN A O 1
ATOM 807 N N . LYS A 1 99 ? 13.736 -12.271 1.936 1.00 59.53 99 LYS A N 1
ATOM 808 C CA . LYS A 1 99 ? 13.166 -11.334 2.906 1.00 59.53 99 LYS A CA 1
ATOM 809 C C . LYS A 1 99 ? 14.268 -10.799 3.811 1.00 59.53 99 LYS A C 1
ATOM 811 O O . LYS A 1 99 ? 14.885 -11.549 4.564 1.00 59.53 99 LYS A O 1
ATOM 816 N N . SER A 1 100 ? 14.480 -9.492 3.753 1.00 64.31 100 SER A N 1
ATOM 817 C CA . SER A 1 100 ? 15.175 -8.767 4.808 1.00 64.31 100 SER A CA 1
ATOM 818 C C . SER A 1 100 ? 14.467 -9.008 6.149 1.00 64.31 100 SER A C 1
ATOM 820 O O . SER A 1 100 ? 13.249 -8.866 6.259 1.00 64.31 100 SER A O 1
ATOM 822 N N . ASN A 1 101 ? 15.237 -9.364 7.181 1.00 66.81 101 ASN A N 1
ATOM 823 C CA . ASN A 1 101 ? 14.736 -9.486 8.555 1.00 66.81 101 ASN A CA 1
ATOM 824 C C . ASN A 1 101 ? 14.604 -8.120 9.251 1.00 66.81 101 ASN A C 1
ATOM 826 O O . ASN A 1 101 ? 14.197 -8.053 10.412 1.00 66.81 101 ASN A O 1
ATOM 830 N N . ASN A 1 102 ? 14.953 -7.024 8.569 1.00 77.06 102 ASN A N 1
ATOM 831 C CA . ASN A 1 102 ? 14.855 -5.697 9.151 1.00 77.06 102 ASN A CA 1
ATOM 832 C C . ASN A 1 102 ? 13.394 -5.260 9.213 1.00 77.06 102 ASN A C 1
ATOM 834 O O . ASN A 1 102 ? 12.680 -5.205 8.212 1.00 77.06 102 ASN A O 1
ATOM 838 N N . LYS A 1 103 ? 12.966 -4.889 10.419 1.00 82.62 103 LYS A N 1
ATOM 839 C CA . LYS A 1 103 ? 11.632 -4.338 10.675 1.00 82.62 103 LYS A CA 1
ATOM 840 C C . LYS A 1 103 ? 11.432 -2.963 10.024 1.00 82.62 103 LYS A C 1
ATOM 842 O O . LYS A 1 103 ? 10.303 -2.602 9.701 1.00 82.62 103 LYS A O 1
ATOM 847 N N . PHE A 1 104 ? 12.518 -2.218 9.822 1.00 87.50 104 PHE A N 1
ATOM 848 C CA . PHE A 1 104 ? 12.503 -0.858 9.295 1.00 87.50 104 PHE A CA 1
ATOM 849 C C . PHE A 1 104 ? 13.358 -0.725 8.034 1.00 87.50 104 PHE A C 1
ATOM 851 O O . PHE A 1 104 ? 14.429 -1.322 7.919 1.00 87.50 104 PHE A O 1
ATOM 858 N N . LEU A 1 105 ? 12.881 0.103 7.113 1.00 86.00 105 LEU A N 1
ATOM 859 C CA . LEU A 1 105 ? 13.621 0.643 5.986 1.00 86.00 105 LEU A CA 1
ATOM 860 C C . LEU A 1 105 ? 14.636 1.690 6.475 1.00 86.00 105 LEU A C 1
ATOM 862 O O . LEU A 1 105 ? 14.435 2.315 7.522 1.00 86.00 105 LEU A O 1
ATOM 866 N N . PRO A 1 106 ? 15.701 1.953 5.700 1.00 86.25 106 PRO A N 1
ATOM 867 C CA . PRO A 1 106 ? 16.602 3.067 5.965 1.00 86.25 106 PRO A CA 1
ATOM 868 C C . PRO A 1 106 ? 15.855 4.407 6.030 1.00 86.25 106 PRO A C 1
ATOM 870 O O . PRO A 1 106 ? 14.927 4.645 5.259 1.00 86.25 106 PRO A O 1
ATOM 873 N N . ALA A 1 107 ? 16.322 5.331 6.875 1.00 86.50 107 ALA A N 1
ATOM 874 C CA . ALA A 1 107 ? 15.688 6.641 7.077 1.00 86.50 107 ALA A CA 1
ATOM 875 C C . ALA A 1 107 ? 15.528 7.478 5.790 1.00 86.50 107 ALA A C 1
ATOM 877 O O . ALA A 1 107 ? 14.632 8.312 5.701 1.00 86.50 107 ALA A O 1
ATOM 878 N N . LYS A 1 108 ? 16.391 7.250 4.791 1.00 85.81 108 LYS A N 1
ATOM 879 C CA . LYS A 1 108 ? 16.364 7.912 3.476 1.00 85.81 108 LYS A CA 1
ATOM 880 C C . LYS A 1 108 ? 15.725 7.049 2.374 1.00 85.81 108 LYS A C 1
ATOM 882 O O . LYS A 1 108 ? 15.969 7.299 1.199 1.00 85.81 108 LYS A O 1
ATOM 887 N N . SER A 1 109 ? 14.960 6.011 2.726 1.00 84.31 109 SER A N 1
ATOM 888 C CA . SER A 1 109 ? 14.283 5.158 1.741 1.00 84.31 109 SER A CA 1
ATOM 889 C C . SER A 1 109 ? 13.255 5.957 0.937 1.00 84.31 109 SER A C 1
ATOM 891 O O . SER A 1 109 ? 12.411 6.652 1.509 1.00 84.31 109 SER A O 1
ATOM 893 N N . ALA A 1 110 ? 13.297 5.810 -0.390 1.00 82.06 110 ALA A N 1
ATOM 894 C CA . ALA A 1 110 ? 12.331 6.425 -1.294 1.00 82.06 110 ALA A CA 1
ATOM 895 C C . ALA A 1 110 ? 10.902 5.933 -1.010 1.00 82.06 110 ALA A C 1
ATOM 897 O O . ALA A 1 110 ? 9.982 6.743 -0.966 1.00 82.06 110 ALA A O 1
ATOM 898 N N . ILE A 1 111 ? 10.725 4.637 -0.719 1.00 83.56 111 ILE A N 1
ATOM 899 C CA . ILE A 1 111 ? 9.427 4.058 -0.331 1.00 83.56 111 ILE A CA 1
ATOM 900 C C . ILE A 1 111 ? 8.903 4.721 0.944 1.00 83.56 111 ILE A C 1
ATOM 902 O O . ILE A 1 111 ? 7.745 5.130 1.005 1.00 83.56 111 ILE A O 1
ATOM 906 N N . GLY A 1 112 ? 9.767 4.859 1.953 1.00 88.62 112 GLY A N 1
ATOM 907 C CA . GLY A 1 112 ? 9.418 5.505 3.214 1.00 88.62 112 GLY A CA 1
ATOM 908 C C . GLY A 1 112 ? 8.943 6.947 3.027 1.00 88.62 112 GLY A C 1
ATOM 909 O O . GLY A 1 112 ? 7.944 7.358 3.621 1.00 88.62 112 GLY A O 1
ATOM 910 N N . LEU A 1 113 ? 9.623 7.699 2.157 1.00 87.44 113 LEU A N 1
ATOM 911 C CA . LEU A 1 113 ? 9.225 9.056 1.788 1.00 87.44 113 LEU A CA 1
ATOM 912 C C . LEU A 1 113 ? 7.890 9.075 1.028 1.00 87.44 113 LEU A C 1
ATOM 914 O O . LEU A 1 113 ? 7.012 9.855 1.390 1.00 87.44 113 LEU A O 1
ATOM 918 N N . SER A 1 114 ? 7.703 8.200 0.036 1.00 85.81 114 SER A N 1
ATOM 919 C CA . SER A 1 114 ? 6.444 8.083 -0.712 1.00 85.81 114 SER A CA 1
ATOM 920 C C . SER A 1 114 ? 5.262 7.750 0.200 1.00 85.81 114 SER A C 1
ATOM 922 O O . SER A 1 114 ? 4.225 8.398 0.109 1.00 85.81 114 SER A O 1
ATOM 924 N N . ASN A 1 115 ? 5.415 6.800 1.128 1.00 89.44 115 ASN A N 1
ATOM 925 C CA . ASN A 1 115 ? 4.372 6.456 2.102 1.00 89.44 115 ASN A CA 1
ATOM 926 C C . ASN A 1 115 ? 4.015 7.652 2.999 1.00 89.44 115 ASN A C 1
ATOM 928 O O . ASN A 1 115 ? 2.842 7.881 3.292 1.00 89.44 115 ASN A O 1
ATOM 932 N N . LYS A 1 116 ? 5.018 8.437 3.411 1.00 91.25 116 LYS A N 1
ATOM 933 C CA . LYS A 1 116 ? 4.816 9.643 4.225 1.00 91.25 116 LYS A CA 1
ATOM 934 C C . LYS A 1 116 ? 4.050 10.727 3.470 1.00 91.25 116 LYS A C 1
ATOM 936 O O . LYS A 1 116 ? 3.159 11.348 4.048 1.00 91.25 116 LYS A O 1
ATOM 941 N N . LEU A 1 117 ? 4.395 10.961 2.205 1.00 90.50 117 LEU A N 1
ATOM 942 C CA . LEU A 1 117 ? 3.707 11.934 1.355 1.00 90.50 117 LEU A CA 1
ATOM 943 C C . LEU A 1 117 ? 2.268 11.494 1.065 1.00 90.50 117 LEU A C 1
ATOM 945 O O . LEU A 1 117 ? 1.354 12.293 1.245 1.00 90.50 117 LEU A O 1
ATOM 949 N N . LEU A 1 118 ? 2.055 10.212 0.753 1.00 89.69 118 LEU A N 1
ATOM 950 C CA . LEU A 1 118 ? 0.719 9.646 0.575 1.00 89.69 118 LEU A CA 1
ATOM 951 C C . LEU A 1 118 ? -0.145 9.829 1.821 1.00 89.69 118 LEU A C 1
ATOM 953 O O . LEU A 1 118 ? -1.282 10.278 1.715 1.00 89.69 118 LEU A O 1
ATOM 957 N N . LEU A 1 119 ? 0.389 9.509 3.004 1.00 92.62 119 LEU A N 1
ATOM 958 C CA . LEU A 1 119 ? -0.343 9.695 4.254 1.00 92.62 119 LEU A CA 1
ATOM 959 C C . LEU A 1 119 ? -0.721 11.162 4.457 1.00 92.62 119 LEU A C 1
ATOM 961 O O . LEU A 1 119 ? -1.845 11.436 4.851 1.00 92.62 119 LEU A O 1
ATOM 965 N N . LYS A 1 120 ? 0.196 12.096 4.179 1.00 91.69 120 LYS A N 1
ATOM 966 C CA . LYS A 1 120 ? -0.075 13.534 4.292 1.00 91.69 120 LYS A CA 1
ATOM 967 C C . LYS A 1 120 ? -1.209 13.969 3.358 1.00 91.69 120 LYS A C 1
ATOM 969 O O . LYS A 1 120 ? -2.062 14.743 3.772 1.00 91.69 120 LYS A O 1
ATOM 974 N N . GLU A 1 121 ? -1.208 13.491 2.118 1.00 91.38 121 GLU A N 1
ATOM 975 C CA . GLU A 1 121 ? -2.192 13.872 1.096 1.00 91.38 121 GLU A CA 1
ATOM 976 C C . GLU A 1 121 ? -3.552 13.187 1.269 1.00 91.38 121 GLU A C 1
ATOM 978 O O . GLU A 1 121 ? -4.575 13.763 0.912 1.00 91.38 121 GLU A O 1
ATOM 983 N N . GLN A 1 122 ? -3.568 11.953 1.778 1.00 91.81 122 GLN A N 1
ATOM 984 C CA . GLN A 1 122 ? -4.745 11.075 1.814 1.00 91.81 122 GLN A CA 1
ATOM 985 C C . GLN A 1 122 ? -5.112 10.642 3.240 1.00 91.81 122 GLN A C 1
ATOM 987 O O . GLN A 1 122 ? -5.709 9.583 3.450 1.00 91.81 122 GLN A O 1
ATOM 992 N N . TYR A 1 123 ? -4.738 11.436 4.245 1.00 92.69 123 TYR A N 1
ATOM 993 C CA . TYR A 1 123 ? -4.972 11.112 5.651 1.00 92.69 123 TYR A CA 1
ATOM 994 C C . TYR A 1 123 ? -6.453 10.834 5.947 1.00 92.69 123 TYR A C 1
ATOM 996 O O . TYR A 1 123 ? -6.792 9.831 6.579 1.00 92.69 123 TYR A O 1
ATOM 1004 N N . ASP A 1 124 ? -7.354 11.668 5.430 1.00 91.25 124 ASP A N 1
ATOM 1005 C CA . ASP A 1 124 ? -8.791 11.501 5.647 1.00 91.25 124 ASP A CA 1
ATOM 1006 C C . ASP A 1 124 ? -9.313 10.193 5.040 1.00 91.25 124 ASP A C 1
ATOM 1008 O O . ASP A 1 124 ? -10.171 9.529 5.625 1.00 91.25 124 ASP A O 1
ATOM 1012 N N . GLN A 1 125 ? -8.763 9.775 3.899 1.00 93.00 125 GLN A N 1
ATOM 1013 C CA . GLN A 1 125 ? -9.086 8.518 3.229 1.00 93.00 125 GLN A CA 1
ATOM 1014 C C . GLN A 1 125 ? -8.572 7.316 4.027 1.00 93.00 125 GLN A C 1
ATOM 1016 O O . GLN A 1 125 ? -9.294 6.329 4.169 1.00 93.00 125 GLN A O 1
ATOM 1021 N N . VAL A 1 126 ? -7.369 7.406 4.602 1.00 94.19 126 VAL A N 1
ATOM 1022 C CA . VAL A 1 126 ? -6.823 6.397 5.530 1.00 94.19 126 VAL A CA 1
ATOM 1023 C C . VAL A 1 126 ? -7.777 6.212 6.713 1.00 94.19 126 VAL A C 1
ATOM 1025 O O . VAL A 1 126 ? -8.201 5.088 6.996 1.00 94.19 126 VAL A O 1
ATOM 1028 N N . ILE A 1 127 ? -8.184 7.307 7.363 1.00 94.00 127 ILE A N 1
ATOM 1029 C CA . ILE A 1 127 ? -9.135 7.266 8.482 1.00 94.00 127 ILE A CA 1
ATOM 1030 C C . ILE A 1 127 ? -10.499 6.734 8.031 1.00 94.00 127 ILE A C 1
ATOM 1032 O O . ILE A 1 127 ? -11.103 5.919 8.729 1.00 94.00 127 ILE A O 1
ATOM 1036 N N . TYR A 1 128 ? -10.989 7.143 6.862 1.00 93.38 128 TYR A N 1
ATOM 1037 C CA . TYR A 1 128 ? -12.251 6.663 6.303 1.00 93.38 128 TYR A CA 1
ATOM 1038 C C . TYR A 1 128 ? -12.257 5.144 6.092 1.00 93.38 128 TYR A C 1
ATOM 1040 O O . TYR A 1 128 ? -13.214 4.482 6.501 1.00 93.38 128 TYR A O 1
ATOM 1048 N N . ILE A 1 129 ? -11.193 4.583 5.509 1.00 94.56 129 ILE A N 1
ATOM 1049 C CA . ILE A 1 129 ? -11.056 3.134 5.300 1.00 94.56 129 ILE A CA 1
ATOM 1050 C C . ILE A 1 129 ? -11.087 2.407 6.645 1.00 94.56 129 ILE A C 1
ATOM 1052 O O . ILE A 1 129 ? -11.869 1.470 6.814 1.00 94.56 129 ILE A O 1
ATOM 1056 N N . LEU A 1 130 ? -10.320 2.881 7.631 1.00 94.00 130 LEU A N 1
ATOM 1057 C CA . LEU A 1 130 ? -10.312 2.279 8.964 1.00 94.00 130 LEU A CA 1
ATOM 1058 C C . LEU A 1 130 ? -11.692 2.331 9.631 1.00 94.00 130 LEU A C 1
ATOM 1060 O O . LEU A 1 130 ? -12.124 1.331 10.204 1.00 94.00 130 LEU A O 1
ATOM 1064 N N . ARG A 1 131 ? -12.425 3.446 9.516 1.00 92.44 131 ARG A N 1
ATOM 1065 C CA . ARG A 1 131 ? -13.806 3.555 10.026 1.00 92.44 131 ARG A CA 1
ATOM 1066 C C . ARG A 1 131 ? -14.732 2.538 9.363 1.00 92.44 131 ARG A C 1
ATOM 1068 O O . ARG A 1 131 ? -15.531 1.909 10.044 1.00 92.44 131 ARG A O 1
ATOM 1075 N N . LYS A 1 132 ? -14.623 2.360 8.042 1.00 92.50 132 LYS A N 1
ATOM 1076 C CA . LYS A 1 132 ? -15.450 1.403 7.288 1.00 92.50 132 LYS A CA 1
ATOM 1077 C C . LYS A 1 132 ? -15.171 -0.050 7.642 1.00 92.50 132 LYS A C 1
ATOM 1079 O O . LYS A 1 132 ? -16.073 -0.866 7.527 1.00 92.50 132 LYS A O 1
ATOM 1084 N N . GLN A 1 133 ? -13.945 -0.371 8.029 1.00 93.50 133 GLN A N 1
ATOM 1085 C CA . GLN A 1 133 ? -13.566 -1.744 8.350 1.00 93.50 133 GLN A CA 1
ATOM 1086 C C . GLN A 1 133 ? -13.758 -2.111 9.812 1.00 93.50 133 GLN A C 1
ATOM 1088 O O . GLN A 1 133 ? -13.949 -3.280 10.120 1.00 93.50 133 GLN A O 1
ATOM 1093 N N . THR A 1 134 ? -13.674 -1.131 10.707 1.00 92.12 134 THR A N 1
ATOM 1094 C CA . THR A 1 134 ? -13.845 -1.354 12.148 1.00 92.12 134 THR A CA 1
ATOM 1095 C C . THR A 1 134 ? -15.257 -1.046 12.630 1.00 92.12 134 THR A C 1
ATOM 1097 O O . THR A 1 134 ? -15.587 -1.383 13.761 1.00 92.12 134 THR A O 1
ATOM 1100 N N . ASP A 1 135 ? -16.066 -0.365 11.812 1.00 94.38 135 ASP A N 1
ATOM 1101 C CA . ASP A 1 135 ? -17.348 0.230 12.201 1.00 94.38 135 ASP A CA 1
ATOM 1102 C C . ASP A 1 135 ? -17.247 1.194 13.405 1.00 94.38 135 ASP A C 1
ATOM 1104 O O . ASP A 1 135 ? -18.256 1.564 14.005 1.00 94.38 135 ASP A O 1
ATOM 1108 N N . VAL A 1 136 ? -16.036 1.665 13.730 1.00 92.69 136 VAL A N 1
ATOM 1109 C CA . VAL A 1 136 ? -15.769 2.654 14.780 1.00 92.69 136 VAL A CA 1
ATOM 1110 C C . VAL A 1 136 ? -15.556 4.023 14.155 1.00 92.69 136 VAL A C 1
ATOM 1112 O O . VAL A 1 136 ? -14.749 4.200 13.243 1.00 92.69 136 VAL A O 1
ATOM 1115 N N . LEU A 1 137 ? -16.234 5.032 14.690 1.00 91.31 137 LEU A N 1
ATOM 1116 C CA . LEU A 1 137 ? -16.045 6.420 14.311 1.00 91.31 137 LEU A CA 1
ATOM 1117 C C . LEU A 1 137 ? -14.925 7.052 15.145 1.00 91.31 137 LEU A C 1
ATOM 1119 O O . LEU A 1 137 ? -15.157 7.547 16.247 1.00 91.31 137 LEU A O 1
ATOM 1123 N N . PHE A 1 138 ? -13.708 7.090 14.599 1.00 90.56 138 PHE A N 1
ATOM 1124 C CA . PHE A 1 138 ? -12.600 7.816 15.229 1.00 90.56 138 PHE A CA 1
ATOM 1125 C C . PHE A 1 138 ? -12.894 9.317 15.274 1.00 90.56 138 PHE A C 1
ATOM 1127 O O . PHE A 1 138 ? -12.993 9.959 14.232 1.00 90.56 138 PHE A O 1
ATOM 1134 N N . SER A 1 139 ? -13.027 9.886 16.465 1.00 88.56 139 SER A N 1
ATOM 1135 C CA . SER A 1 139 ? -13.287 11.314 16.671 1.00 88.56 139 SER A CA 1
ATOM 1136 C C . SER A 1 139 ? -12.144 12.208 16.179 1.00 88.56 139 SER A C 1
ATOM 1138 O O . SER A 1 139 ? -10.994 11.779 16.071 1.00 88.56 139 SER A O 1
ATOM 1140 N N . ASN A 1 140 ? -12.445 13.497 15.994 1.00 86.12 140 ASN A N 1
ATOM 1141 C CA . ASN A 1 140 ? -11.451 14.532 15.677 1.00 86.12 140 ASN A CA 1
ATOM 1142 C C . ASN A 1 140 ? -10.403 14.731 16.788 1.00 86.12 140 ASN A C 1
ATOM 1144 O O . ASN A 1 140 ? -9.400 15.387 16.554 1.00 86.12 140 ASN A O 1
ATOM 1148 N N . ASN A 1 141 ? -10.604 14.148 17.974 1.00 89.00 141 ASN A N 1
ATOM 1149 C CA . ASN A 1 141 ? -9.615 14.141 19.052 1.00 89.00 141 ASN A CA 1
ATOM 1150 C C . ASN A 1 141 ? -8.744 12.879 19.040 1.00 89.00 141 ASN A C 1
ATOM 1152 O O . ASN A 1 141 ? -7.585 12.929 19.448 1.00 89.00 141 ASN A O 1
ATOM 1156 N N . LEU A 1 142 ? -9.302 11.735 18.629 1.00 92.62 142 LEU A N 1
ATOM 1157 C CA . LEU A 1 142 ? -8.589 10.460 18.609 1.00 92.62 142 LEU A CA 1
ATOM 1158 C C . LEU A 1 142 ? -7.719 10.326 17.358 1.00 92.62 142 LEU A C 1
ATOM 1160 O O . LEU A 1 142 ? -6.553 9.960 17.477 1.00 92.62 142 LEU A O 1
ATOM 1164 N N . ALA A 1 143 ? -8.259 10.656 16.182 1.00 92.88 143 ALA A N 1
ATOM 1165 C CA . ALA A 1 143 ? -7.547 10.466 14.923 1.00 92.88 143 ALA A CA 1
ATOM 1166 C C . ALA A 1 143 ? -6.207 11.239 14.882 1.00 92.88 143 ALA A C 1
ATOM 1168 O O . ALA A 1 143 ? -5.186 10.600 14.629 1.00 92.88 143 ALA A O 1
ATOM 1169 N N . PRO A 1 144 ? -6.126 12.543 15.237 1.00 92.38 144 PRO A N 1
ATOM 1170 C CA . PRO A 1 144 ? -4.840 13.249 15.268 1.00 92.38 144 PRO A CA 1
ATOM 1171 C C . PRO A 1 144 ? -3.815 12.621 16.217 1.00 92.38 144 PRO A C 1
ATOM 1173 O O . PRO A 1 144 ? -2.652 12.501 15.862 1.00 92.38 144 PRO A O 1
ATOM 1176 N N . LYS A 1 145 ? -4.242 12.110 17.381 1.00 93.44 145 LYS A N 1
ATOM 1177 C CA . LYS A 1 145 ? -3.338 11.404 18.307 1.00 93.44 145 LYS A CA 1
ATOM 1178 C C . LYS A 1 145 ? -2.788 10.109 17.710 1.00 93.44 145 LYS A C 1
ATOM 1180 O O . LYS A 1 145 ? -1.651 9.741 17.995 1.00 93.44 145 LYS A O 1
ATOM 1185 N N . MET A 1 146 ? -3.592 9.404 16.910 1.00 94.38 146 MET A N 1
ATOM 1186 C CA . MET A 1 146 ? -3.125 8.237 16.156 1.00 94.38 146 MET A CA 1
ATOM 1187 C C . MET A 1 146 ? -2.081 8.656 15.113 1.00 94.38 146 MET A C 1
ATOM 1189 O O . MET A 1 146 ? -1.068 7.977 14.970 1.00 94.38 146 MET A O 1
ATOM 1193 N N . LEU A 1 147 ? -2.294 9.785 14.425 1.00 94.81 147 LEU A N 1
ATOM 1194 C CA . LEU A 1 147 ? -1.346 10.321 13.446 1.00 94.81 147 LEU A CA 1
ATOM 1195 C C . LEU A 1 147 ? -0.019 10.731 14.092 1.00 94.81 147 LEU A C 1
ATOM 1197 O O . LEU A 1 147 ? 1.036 10.331 13.598 1.00 94.81 147 LEU A O 1
ATOM 1201 N N . ASP A 1 148 ? -0.067 11.469 15.201 1.00 94.00 148 ASP A N 1
ATOM 1202 C CA . ASP A 1 148 ? 1.125 11.902 15.936 1.00 94.00 148 ASP A CA 1
ATOM 1203 C C . ASP A 1 148 ? 1.978 10.702 16.353 1.00 94.00 148 ASP A C 1
ATOM 1205 O O . ASP A 1 148 ? 3.187 10.668 16.120 1.00 94.00 148 ASP A O 1
ATOM 1209 N N . GLU A 1 149 ? 1.350 9.672 16.921 1.00 94.88 149 GLU A N 1
ATOM 1210 C CA . GLU A 1 149 ? 2.060 8.454 17.298 1.00 94.88 149 GLU A CA 1
ATOM 1211 C C . GLU A 1 149 ? 2.616 7.703 16.088 1.00 94.88 149 GLU A C 1
ATOM 1213 O O . GLU A 1 149 ? 3.760 7.255 16.125 1.00 94.88 149 GLU A O 1
ATOM 1218 N N . TYR A 1 150 ? 1.846 7.586 15.005 1.00 94.25 150 TYR A N 1
ATOM 1219 C C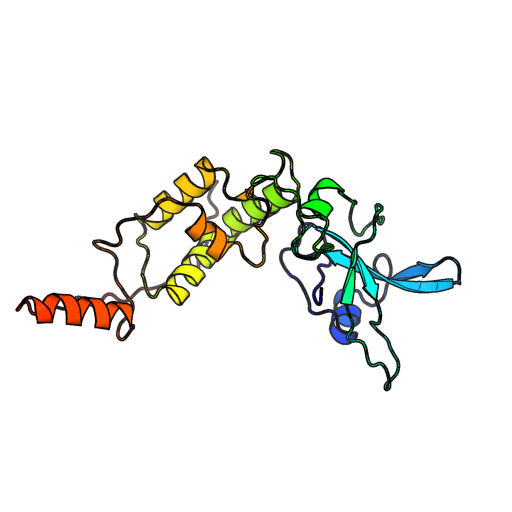A . TYR A 1 150 ? 2.316 6.939 13.783 1.00 94.25 150 TYR A CA 1
ATOM 1220 C C . TYR A 1 150 ? 3.584 7.615 13.241 1.00 94.25 150 TYR A C 1
ATOM 1222 O O . TYR A 1 150 ? 4.546 6.938 12.864 1.00 94.25 150 TYR A O 1
ATOM 1230 N N . VAL A 1 151 ? 3.611 8.951 13.234 1.00 91.88 151 VAL A N 1
ATOM 1231 C CA . VAL A 1 151 ? 4.775 9.740 12.813 1.00 91.88 151 VAL A CA 1
ATOM 1232 C C . VAL A 1 151 ? 5.946 9.549 13.781 1.00 91.88 151 VAL A C 1
ATOM 1234 O O . VAL A 1 151 ? 7.057 9.271 13.323 1.00 91.88 151 VAL A O 1
ATOM 1237 N N . ASN A 1 152 ? 5.704 9.622 15.093 1.00 91.94 152 ASN A N 1
ATOM 1238 C CA . ASN A 1 152 ? 6.731 9.447 16.129 1.00 91.94 152 ASN A CA 1
ATOM 1239 C C . ASN A 1 152 ? 7.353 8.042 16.116 1.00 91.94 152 ASN A C 1
ATOM 1241 O O . ASN A 1 152 ? 8.557 7.895 16.318 1.00 91.94 152 ASN A O 1
ATOM 1245 N N . ASN A 1 153 ? 6.564 7.017 15.794 1.00 89.56 153 ASN A N 1
ATOM 1246 C CA . ASN A 1 153 ? 7.026 5.636 15.653 1.00 89.56 153 ASN A CA 1
ATOM 1247 C C . ASN A 1 153 ? 7.692 5.363 14.295 1.00 89.56 153 ASN A C 1
ATOM 1249 O O . ASN A 1 153 ? 8.017 4.213 13.986 1.00 89.56 153 ASN A O 1
ATOM 1253 N N . THR A 1 154 ? 7.888 6.386 13.456 1.00 91.00 154 THR A N 1
ATOM 1254 C CA . THR A 1 154 ? 8.395 6.254 12.082 1.00 91.00 154 THR A CA 1
ATOM 1255 C C . THR A 1 154 ? 7.606 5.228 11.259 1.00 91.00 154 THR A C 1
ATOM 1257 O O . THR A 1 154 ? 8.174 4.476 10.472 1.00 91.00 154 THR A O 1
ATOM 1260 N N . GLY A 1 155 ? 6.277 5.190 11.420 1.00 89.81 155 GLY A N 1
ATOM 1261 C CA . GLY A 1 155 ? 5.394 4.171 10.837 1.00 89.81 155 GLY A CA 1
ATOM 1262 C C . GLY A 1 155 ? 5.555 3.978 9.322 1.00 89.81 155 GLY A C 1
ATOM 1263 O O . GLY A 1 155 ? 5.496 2.853 8.822 1.00 89.81 155 GLY A O 1
ATOM 1264 N N . CYS A 1 156 ? 5.861 5.060 8.596 1.00 90.94 156 CYS A N 1
ATOM 1265 C CA . CYS A 1 156 ? 6.120 5.035 7.150 1.00 90.94 156 CYS A CA 1
ATOM 1266 C C . CYS A 1 156 ? 7.351 4.200 6.759 1.00 90.94 156 CYS A C 1
ATOM 1268 O O . CYS A 1 156 ? 7.450 3.772 5.610 1.00 90.94 156 CYS A O 1
ATOM 1270 N N . LEU A 1 157 ? 8.291 4.000 7.690 1.00 91.44 157 LEU A N 1
ATOM 1271 C CA . LEU A 1 157 ? 9.536 3.260 7.487 1.00 91.44 157 LEU A CA 1
ATOM 1272 C C . LEU A 1 157 ? 9.411 1.775 7.826 1.00 91.44 157 LEU A C 1
ATOM 1274 O O . LEU A 1 157 ? 10.396 1.063 7.690 1.00 91.44 157 LEU A O 1
ATOM 1278 N N . TYR A 1 158 ? 8.259 1.269 8.263 1.00 89.25 158 TYR A N 1
ATOM 1279 C CA . TYR A 1 158 ? 8.101 -0.177 8.439 1.00 89.25 158 TYR A CA 1
ATOM 1280 C C . TYR A 1 158 ? 8.295 -0.901 7.097 1.00 89.25 158 TYR A C 1
ATOM 1282 O O . TYR A 1 158 ? 7.722 -0.503 6.083 1.00 89.25 158 TYR A O 1
ATOM 1290 N N . SER A 1 159 ? 9.102 -1.966 7.084 1.00 83.19 159 SER A N 1
ATOM 1291 C CA . SER A 1 159 ? 9.567 -2.623 5.848 1.00 83.19 159 SER A CA 1
ATOM 1292 C C . SER A 1 159 ? 8.462 -3.226 4.986 1.00 83.19 159 SER A C 1
ATOM 1294 O O . SER A 1 159 ? 8.638 -3.373 3.782 1.00 83.19 159 SER A O 1
ATOM 1296 N N . ASN A 1 160 ? 7.306 -3.523 5.573 1.00 80.38 160 ASN A N 1
ATOM 1297 C CA . ASN A 1 160 ? 6.126 -4.033 4.880 1.00 80.38 160 ASN A CA 1
ATOM 1298 C C . ASN A 1 160 ? 5.012 -2.986 4.688 1.00 80.38 160 ASN A C 1
ATOM 1300 O O . ASN A 1 160 ? 3.880 -3.363 4.370 1.00 80.38 160 ASN A O 1
ATOM 1304 N N . THR A 1 161 ? 5.305 -1.696 4.878 1.00 85.50 161 THR A N 1
ATOM 1305 C CA . THR A 1 161 ? 4.381 -0.603 4.546 1.00 85.50 161 THR A CA 1
ATOM 1306 C C . THR A 1 161 ? 4.495 -0.255 3.064 1.00 85.50 161 THR A C 1
ATOM 1308 O O . THR A 1 161 ? 5.558 0.105 2.563 1.00 85.50 161 THR A O 1
ATOM 1311 N N . THR A 1 162 ? 3.368 -0.320 2.368 1.00 82.38 162 THR A N 1
ATOM 1312 C CA . THR A 1 162 ? 3.203 0.017 0.950 1.00 82.38 162 THR A CA 1
ATOM 1313 C C . THR A 1 162 ? 2.018 0.965 0.787 1.00 82.38 162 THR A C 1
ATOM 1315 O O . THR A 1 162 ? 1.171 1.055 1.676 1.00 82.38 162 THR A O 1
ATOM 1318 N N . SER A 1 163 ? 1.898 1.615 -0.372 1.00 81.38 163 SER A N 1
ATOM 1319 C CA . SER A 1 163 ? 0.709 2.413 -0.700 1.00 81.38 163 SER A CA 1
ATOM 1320 C C . SER A 1 163 ? -0.583 1.599 -0.608 1.00 81.38 163 SER A C 1
ATOM 1322 O O . SER A 1 163 ? -1.602 2.108 -0.153 1.00 81.38 163 SER A O 1
ATOM 1324 N N . ASP A 1 164 ? -0.522 0.320 -0.985 1.00 82.12 164 ASP A N 1
ATOM 1325 C CA . ASP A 1 164 ? -1.691 -0.553 -1.078 1.00 82.12 164 ASP A CA 1
ATOM 1326 C C . ASP A 1 164 ? -2.215 -0.982 0.297 1.00 82.12 164 ASP A C 1
ATOM 1328 O O . ASP A 1 164 ? -3.389 -1.316 0.413 1.00 82.12 164 ASP A O 1
ATOM 1332 N N . ASN A 1 165 ? -1.374 -0.975 1.340 1.00 87.00 165 ASN A N 1
ATOM 1333 C CA . ASN A 1 165 ? -1.754 -1.402 2.690 1.00 87.00 165 ASN A CA 1
ATOM 1334 C C . ASN A 1 165 ? -1.599 -0.326 3.775 1.00 87.00 165 ASN A C 1
ATOM 1336 O O . ASN A 1 165 ? -1.740 -0.631 4.964 1.00 87.00 165 ASN A O 1
ATOM 1340 N N . LEU A 1 166 ? -1.334 0.920 3.375 1.00 91.44 166 LEU A N 1
ATOM 1341 C CA . LEU A 1 166 ? -1.077 2.036 4.282 1.00 91.44 166 LEU A CA 1
ATOM 1342 C C . LEU A 1 166 ? -2.162 2.218 5.363 1.00 91.44 166 LEU A C 1
ATOM 1344 O O . LEU A 1 166 ? -1.773 2.395 6.517 1.00 91.44 166 LEU A O 1
ATOM 1348 N N . PRO A 1 167 ? -3.482 2.108 5.082 1.00 94.19 167 PRO A N 1
ATOM 1349 C CA . PRO A 1 167 ? -4.507 2.243 6.119 1.00 94.19 167 PRO A CA 1
ATOM 1350 C C . PRO A 1 167 ? -4.379 1.217 7.245 1.00 94.19 167 PRO A C 1
ATOM 1352 O O . PRO A 1 167 ? -4.376 1.579 8.418 1.00 94.19 167 PRO A O 1
ATOM 1355 N N . TRP A 1 168 ? -4.197 -0.060 6.912 1.00 93.12 168 TRP A N 1
ATOM 1356 C CA . TRP A 1 168 ? -4.020 -1.103 7.926 1.00 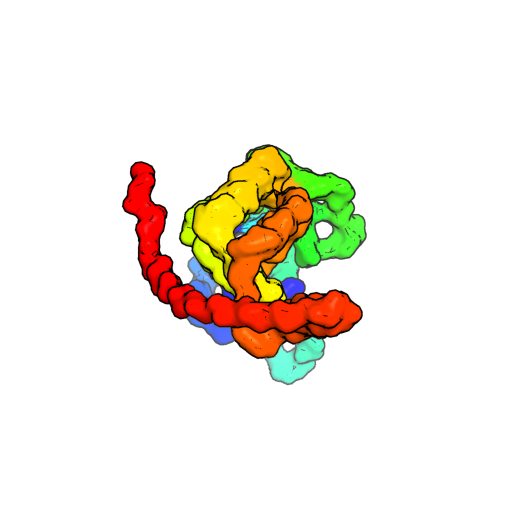93.12 168 TRP A CA 1
ATOM 1357 C C . TRP A 1 168 ? -2.720 -0.927 8.688 1.00 93.12 168 TRP A C 1
ATOM 1359 O O . TRP A 1 168 ? -2.705 -1.056 9.911 1.00 93.12 168 TRP A O 1
ATOM 1369 N N . LYS A 1 169 ? -1.639 -0.570 7.984 1.00 92.25 169 LYS A N 1
ATOM 1370 C CA . LYS A 1 169 ? -0.369 -0.301 8.651 1.00 92.25 169 LYS A CA 1
ATOM 1371 C C . LYS A 1 169 ? -0.416 0.897 9.575 1.00 92.25 169 LYS A C 1
ATOM 1373 O O . LYS A 1 169 ? 0.233 0.851 10.614 1.00 92.25 169 LYS A O 1
ATOM 1378 N N . PHE A 1 170 ? -1.204 1.912 9.244 1.00 94.88 170 PHE A N 1
ATOM 1379 C CA . PHE A 1 170 ? -1.477 3.026 10.139 1.00 94.88 170 PHE A CA 1
ATOM 1380 C C . PHE A 1 170 ? -2.049 2.555 11.478 1.00 94.88 170 PHE A C 1
ATOM 1382 O O . PHE A 1 170 ? -1.521 2.921 12.525 1.00 94.88 170 PHE A O 1
ATOM 1389 N N . GLY A 1 171 ? -3.067 1.691 11.447 1.00 92.50 171 GLY A N 1
ATOM 1390 C CA . GLY A 1 171 ? -3.671 1.132 12.658 1.00 92.50 171 GLY A CA 1
ATOM 1391 C C . 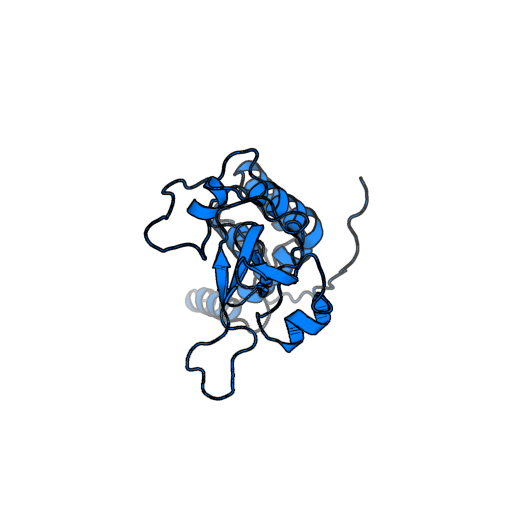GLY A 1 171 ? -2.794 0.115 13.401 1.00 92.50 171 GLY A C 1
ATOM 1392 O O . GLY A 1 171 ? -2.875 0.028 14.620 1.00 92.50 171 GLY A O 1
ATOM 1393 N N . GLU A 1 172 ? -1.952 -0.648 12.699 1.00 90.94 172 GLU A N 1
ATOM 1394 C CA . GLU A 1 172 ? -1.145 -1.716 13.310 1.00 90.94 172 GLU A CA 1
ATOM 1395 C C . GLU A 1 172 ? 0.039 -1.190 14.137 1.00 90.94 172 GLU A C 1
ATOM 1397 O O . GLU A 1 172 ? 0.393 -1.780 15.154 1.00 90.94 172 GLU A O 1
ATOM 1402 N N . VAL A 1 173 ? 0.694 -0.112 13.695 1.00 90.69 173 VAL A N 1
ATOM 1403 C CA . VAL A 1 173 ? 1.955 0.349 14.317 1.00 90.69 173 VAL A CA 1
ATOM 1404 C C . VAL A 1 173 ? 1.755 1.310 15.491 1.00 90.69 173 VAL A C 1
ATOM 1406 O O . VAL A 1 173 ? 2.732 1.709 16.132 1.00 90.69 173 VAL A O 1
ATOM 1409 N N . ILE A 1 174 ? 0.514 1.709 15.755 1.00 91.31 174 ILE A N 1
ATOM 1410 C CA . ILE A 1 174 ? 0.156 2.523 16.914 1.00 91.31 174 ILE A CA 1
ATOM 1411 C C . ILE A 1 174 ? -0.190 1.624 18.103 1.00 91.31 174 ILE A C 1
ATOM 1413 O O . ILE A 1 174 ? -0.688 0.509 17.951 1.00 91.31 174 ILE A O 1
ATOM 1417 N N . SER A 1 175 ? 0.059 2.120 19.310 1.00 90.69 175 SER A N 1
ATOM 1418 C CA . SER A 1 175 ? -0.388 1.469 20.538 1.00 90.69 175 SER A CA 1
ATOM 1419 C C . SER A 1 175 ? -1.913 1.408 20.620 1.00 90.69 175 SER A C 1
ATOM 1421 O O . SER A 1 175 ? -2.631 2.244 20.061 1.00 90.69 175 SER A O 1
ATOM 1423 N N . ALA A 1 176 ? -2.411 0.422 21.370 1.00 90.56 176 ALA A N 1
ATOM 1424 C CA . ALA A 1 176 ? -3.835 0.266 21.628 1.00 90.56 176 ALA A CA 1
ATOM 1425 C C . ALA A 1 176 ? -4.442 1.571 22.170 1.00 90.56 176 ALA A C 1
ATOM 1427 O O . ALA A 1 176 ? -3.947 2.160 23.136 1.00 90.56 176 ALA A O 1
ATOM 1428 N N . LYS A 1 177 ? -5.537 2.016 21.549 1.00 89.69 177 LYS A N 1
ATOM 1429 C CA . LYS A 1 177 ? -6.285 3.205 21.964 1.00 89.69 177 LYS A CA 1
ATOM 1430 C C . LYS A 1 177 ? -7.579 2.807 22.643 1.00 89.69 177 LYS A C 1
ATOM 1432 O O . LYS A 1 177 ? -8.271 1.897 22.196 1.00 89.69 177 LYS A O 1
ATOM 1437 N N . SER A 1 178 ? -7.923 3.529 23.708 1.00 89.69 178 SER A N 1
ATOM 1438 C CA . SER A 1 178 ? -9.265 3.433 24.272 1.00 89.69 178 SER A CA 1
ATOM 1439 C C . SER A 1 178 ? -10.279 3.873 23.220 1.00 89.69 178 SER A C 1
ATOM 1441 O O . SER A 1 178 ? -10.162 4.962 22.657 1.00 89.69 178 SER A O 1
ATOM 1443 N N . LEU A 1 179 ? -11.277 3.025 22.982 1.00 89.56 179 LEU A N 1
ATOM 1444 C CA . LEU A 1 179 ? -12.431 3.343 22.141 1.00 89.56 179 LEU A CA 1
ATOM 1445 C C . LEU A 1 179 ? -13.583 3.962 22.949 1.00 89.56 179 LEU A C 1
ATOM 1447 O O . LEU A 1 179 ? -14.656 4.217 22.408 1.00 89.56 179 LEU A O 1
ATOM 1451 N N . GLY A 1 180 ? -13.369 4.229 24.243 1.00 88.44 180 GLY A N 1
ATOM 1452 C CA . GLY A 1 180 ? -14.337 4.932 25.077 1.00 88.44 180 GLY A CA 1
ATOM 1453 C C . GLY A 1 180 ? -14.701 6.295 24.483 1.00 88.44 180 GLY A C 1
ATOM 1454 O O . GLY A 1 180 ? -13.836 7.047 24.026 1.00 88.44 180 GLY A O 1
ATOM 1455 N N . GLY A 1 181 ? -15.999 6.600 24.460 1.00 87.56 181 GLY A N 1
ATOM 1456 C CA . GLY A 1 181 ? -16.525 7.851 23.906 1.00 87.56 181 GLY A CA 1
ATOM 1457 C C . GLY A 1 181 ? -16.442 7.970 22.379 1.00 87.56 181 GLY A C 1
ATOM 1458 O O . GLY A 1 181 ? -16.680 9.054 21.852 1.00 87.56 181 GLY A O 1
ATOM 1459 N N . GLN A 1 182 ? -16.085 6.900 21.660 1.00 91.31 182 GLN A N 1
ATOM 1460 C CA . GLN A 1 182 ? -16.219 6.854 20.204 1.00 91.31 182 GLN A CA 1
ATOM 1461 C C . GLN A 1 182 ? -17.602 6.309 19.835 1.00 91.31 182 GLN A C 1
ATOM 1463 O O . GLN A 1 182 ? -18.119 5.411 20.498 1.00 91.31 182 GLN A O 1
ATOM 1468 N N . TYR A 1 183 ? -18.189 6.835 18.761 1.00 91.56 183 TYR A N 1
ATOM 1469 C CA . TYR A 1 183 ? -19.425 6.279 18.213 1.00 91.56 183 TYR A CA 1
ATOM 1470 C C . TYR A 1 183 ? -19.106 5.031 17.391 1.00 91.56 183 TYR A C 1
ATOM 1472 O O . TYR A 1 183 ? -18.031 4.921 16.801 1.00 91.56 183 TYR A O 1
ATOM 1480 N N . VAL A 1 184 ? -20.057 4.108 17.320 1.00 93.12 184 VAL A N 1
ATOM 1481 C CA . VAL A 1 184 ? -19.999 2.948 16.426 1.00 93.12 184 VAL A CA 1
ATOM 1482 C C . VAL A 1 184 ? -21.127 3.032 15.412 1.00 93.12 184 VAL A C 1
ATOM 1484 O O . VAL A 1 184 ? -22.151 3.671 15.660 1.00 93.12 184 VAL A O 1
ATOM 1487 N N . LYS A 1 185 ? -20.943 2.404 14.255 1.00 91.69 185 LYS A N 1
ATOM 1488 C CA . LYS A 1 185 ? -21.969 2.350 13.218 1.00 91.69 185 LYS A CA 1
ATOM 1489 C C . LYS A 1 185 ? -23.217 1.634 13.747 1.00 91.69 185 LYS A C 1
ATOM 1491 O O . LYS A 1 185 ? -23.116 0.597 14.405 1.00 91.69 185 LYS A O 1
ATOM 1496 N N . ILE A 1 186 ? -24.384 2.184 13.427 1.00 89.50 186 ILE A N 1
ATOM 1497 C CA . ILE A 1 186 ? -25.677 1.572 13.743 1.00 89.50 186 ILE A CA 1
ATOM 1498 C C . ILE A 1 186 ? -25.784 0.215 13.027 1.00 89.50 186 ILE A C 1
ATOM 1500 O O . ILE A 1 186 ? -25.316 0.062 11.898 1.00 89.50 186 ILE A O 1
ATOM 1504 N N . ASP A 1 187 ? -26.348 -0.766 13.727 1.00 90.31 187 ASP A N 1
ATOM 1505 C CA . ASP A 1 187 ? -26.555 -2.155 13.308 1.00 90.31 187 ASP A CA 1
ATOM 1506 C C . ASP A 1 187 ? -25.272 -2.949 13.005 1.00 90.31 187 ASP A C 1
ATOM 1508 O O . ASP A 1 187 ? -25.331 -4.040 12.442 1.00 90.31 187 ASP A O 1
ATOM 1512 N N . SER A 1 188 ? -24.106 -2.446 13.420 1.00 93.44 188 SER A N 1
ATOM 1513 C CA . SER A 1 188 ? -22.834 -3.173 13.315 1.00 93.44 188 SER A CA 1
ATOM 1514 C C . SER A 1 188 ? -22.692 -4.280 14.363 1.00 93.44 188 SER A C 1
ATOM 1516 O O . SER A 1 188 ? -23.253 -4.203 15.461 1.00 93.44 188 SER A O 1
ATOM 1518 N N . ASP A 1 189 ? -21.852 -5.272 14.066 1.00 94.56 189 ASP A N 1
ATOM 1519 C CA . ASP A 1 189 ? -21.529 -6.363 14.994 1.00 94.56 189 ASP A CA 1
ATOM 1520 C C . ASP A 1 189 ? -20.953 -5.834 16.316 1.00 94.56 189 ASP A C 1
ATOM 1522 O O . ASP A 1 189 ? -21.286 -6.333 17.391 1.00 94.56 189 ASP A O 1
ATOM 1526 N N . ILE A 1 190 ? -20.140 -4.770 16.264 1.00 92.69 190 ILE A N 1
ATOM 1527 C CA . ILE A 1 190 ? -19.581 -4.145 17.468 1.00 92.69 190 ILE A CA 1
ATOM 1528 C C . ILE A 1 190 ? -20.671 -3.488 18.326 1.00 92.69 190 ILE A C 1
ATOM 1530 O O . ILE A 1 190 ? -20.647 -3.629 19.549 1.00 92.69 190 ILE A O 1
ATOM 1534 N N . GLN A 1 191 ? -21.666 -2.830 17.719 1.00 92.19 191 GLN A N 1
ATOM 1535 C CA . GLN A 1 191 ? -22.803 -2.275 18.460 1.00 92.19 191 GLN A CA 1
ATOM 1536 C C . GLN A 1 191 ? -23.596 -3.391 19.150 1.00 92.19 191 GLN A C 1
ATOM 1538 O O . GLN A 1 191 ? -23.940 -3.274 20.330 1.00 92.19 191 GLN A O 1
ATOM 1543 N N . GLN A 1 192 ? -23.868 -4.479 18.427 1.00 92.94 192 GLN A N 1
ATOM 1544 C CA . GLN A 1 192 ? -24.597 -5.629 18.958 1.00 92.94 192 GLN A CA 1
ATOM 1545 C C . GLN A 1 192 ? -23.835 -6.281 20.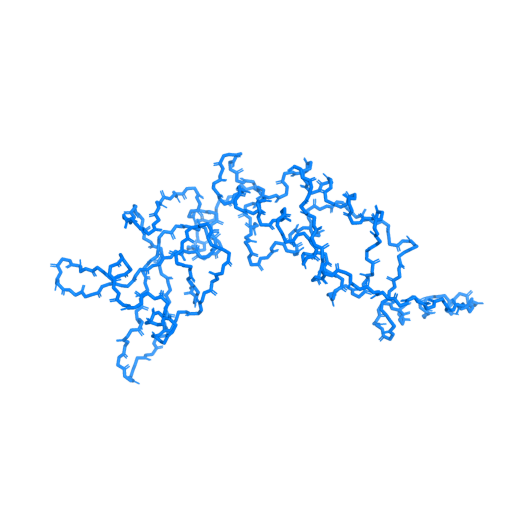119 1.00 92.94 192 GLN A C 1
ATOM 1547 O O . GLN A 1 192 ? -24.430 -6.533 21.168 1.00 92.94 192 GLN A O 1
ATOM 1552 N N . ALA A 1 193 ? -22.522 -6.472 19.976 1.00 93.81 193 ALA A N 1
ATOM 1553 C CA . ALA A 1 193 ? -21.663 -7.030 21.016 1.00 93.81 193 ALA A CA 1
ATOM 1554 C C . ALA A 1 193 ? -21.626 -6.149 22.277 1.00 93.81 193 ALA A C 1
ATOM 1556 O O . ALA A 1 193 ? -21.789 -6.654 23.390 1.00 93.81 193 ALA A O 1
ATOM 1557 N N . ILE A 1 194 ? -21.483 -4.825 22.118 1.00 91.69 194 ILE A N 1
ATOM 1558 C CA . ILE A 1 194 ? -21.548 -3.869 23.236 1.00 91.69 194 ILE A CA 1
ATOM 1559 C C . ILE A 1 194 ? -22.908 -3.977 23.937 1.00 91.69 194 ILE A C 1
ATOM 1561 O O . ILE A 1 194 ? -22.967 -4.096 25.163 1.00 91.69 194 ILE A O 1
ATOM 1565 N N . ARG A 1 195 ? -24.007 -3.995 23.173 1.00 91.50 195 ARG A N 1
ATOM 1566 C CA . ARG A 1 195 ? -25.363 -4.106 23.724 1.00 91.50 195 ARG A CA 1
ATOM 1567 C C . ARG A 1 195 ? -25.551 -5.393 24.521 1.00 91.50 195 ARG A C 1
ATOM 1569 O O . ARG A 1 195 ? -26.021 -5.339 25.654 1.00 91.50 195 ARG A O 1
ATOM 1576 N N . GLN A 1 196 ? -25.161 -6.535 23.959 1.00 93.00 196 GLN A N 1
ATOM 1577 C CA . GLN A 1 196 ? -25.251 -7.831 24.635 1.00 93.00 196 GLN A CA 1
ATOM 1578 C C . GLN A 1 196 ? -24.437 -7.857 25.932 1.00 93.00 196 GLN A C 1
ATOM 1580 O O . GLN A 1 196 ? -24.925 -8.349 26.950 1.00 93.00 196 GLN A O 1
ATOM 1585 N N . TYR A 1 197 ? -23.235 -7.273 25.926 1.00 93.69 197 TYR A N 1
ATOM 1586 C CA . TYR A 1 197 ? -22.398 -7.182 27.118 1.00 93.69 197 TYR A CA 1
ATOM 1587 C C . TYR A 1 197 ? -23.104 -6.441 28.264 1.00 93.69 197 TYR A C 1
ATOM 1589 O O . TYR A 1 197 ? -23.186 -6.976 29.369 1.00 93.69 197 TYR A O 1
ATOM 1597 N N . TYR A 1 198 ? -23.665 -5.251 28.028 1.00 92.06 198 TYR A N 1
ATOM 1598 C CA . TYR A 1 198 ? -24.353 -4.504 29.091 1.00 92.06 198 TYR A CA 1
ATOM 1599 C C . TYR A 1 198 ? -25.697 -5.120 29.493 1.00 92.06 198 TYR A C 1
ATOM 1601 O O . TYR A 1 198 ? -25.988 -5.172 30.691 1.00 92.06 198 TYR A O 1
ATOM 1609 N N . LEU A 1 199 ? -26.459 -5.677 28.543 1.00 92.38 199 LEU A N 1
ATOM 1610 C CA . LEU A 1 199 ? -27.687 -6.419 28.852 1.00 92.38 199 LEU A CA 1
ATOM 1611 C C . LEU A 1 199 ? -27.398 -7.607 29.780 1.00 92.38 199 LEU A C 1
ATOM 1613 O O . LEU A 1 199 ? -28.112 -7.806 30.760 1.00 92.38 199 LEU A O 1
ATOM 1617 N N . SER A 1 200 ? -26.299 -8.338 29.552 1.00 94.31 200 SER A N 1
ATOM 1618 C CA . SER A 1 200 ? -25.864 -9.434 30.438 1.00 94.31 200 SER A CA 1
ATOM 1619 C C . SER A 1 200 ? -25.511 -8.974 31.862 1.00 94.31 200 SER A C 1
ATOM 1621 O O . SER A 1 200 ? -25.472 -9.778 32.791 1.00 94.31 200 SER A O 1
ATOM 1623 N N . LYS A 1 201 ? -25.264 -7.672 32.048 1.00 94.38 201 LYS A N 1
ATOM 1624 C CA . LYS A 1 201 ? -25.002 -7.025 33.341 1.00 94.38 201 LYS A CA 1
ATOM 1625 C C . LYS A 1 201 ? -26.251 -6.368 33.939 1.00 94.38 201 LYS A C 1
ATOM 1627 O O . LYS A 1 201 ? -26.119 -5.630 34.912 1.00 94.38 201 LYS A O 1
ATOM 1632 N N . GLY A 1 202 ? -27.434 -6.600 33.362 1.00 92.19 202 GLY A N 1
ATOM 1633 C CA . GLY A 1 202 ? -28.694 -6.000 33.806 1.00 92.19 202 GLY A CA 1
ATOM 1634 C C . GLY A 1 202 ? -28.792 -4.496 33.539 1.00 92.19 202 GLY A C 1
ATOM 1635 O O . GLY A 1 202 ? -29.551 -3.811 34.217 1.00 92.19 202 GLY A O 1
ATOM 1636 N N . LYS A 1 203 ? -28.000 -3.967 32.596 1.00 89.00 203 LYS A N 1
ATOM 1637 C CA . LYS A 1 203 ? -28.018 -2.553 32.202 1.00 89.00 203 LYS A CA 1
ATOM 1638 C C . LYS A 1 203 ? -28.636 -2.417 30.817 1.00 89.00 203 LYS A C 1
ATOM 1640 O O . LYS A 1 203 ? -28.147 -3.034 29.872 1.00 89.00 203 LYS A O 1
ATOM 1645 N N . ASP A 1 204 ? -29.667 -1.589 30.700 1.00 80.56 204 ASP A N 1
ATOM 1646 C CA . ASP A 1 204 ? -30.144 -1.135 29.395 1.00 80.56 204 ASP A CA 1
ATOM 1647 C C . ASP A 1 204 ? -29.301 0.058 28.920 1.00 80.56 204 ASP A C 1
ATOM 1649 O O . ASP A 1 204 ? -28.791 0.828 29.739 1.00 80.56 204 ASP A O 1
ATOM 1653 N N . ILE A 1 205 ? -29.097 0.175 27.609 1.00 81.31 205 ILE A N 1
ATOM 1654 C CA . ILE A 1 205 ? -28.253 1.221 27.016 1.00 81.31 205 ILE A CA 1
ATOM 1655 C C . ILE A 1 205 ? -29.140 2.209 26.263 1.00 81.31 205 ILE A C 1
ATOM 1657 O O . ILE A 1 205 ? -29.759 1.850 25.258 1.00 81.31 205 ILE A O 1
ATOM 1661 N N . GLU A 1 206 ? -29.125 3.469 26.691 1.00 77.88 206 GLU A N 1
ATOM 1662 C CA . GLU A 1 206 ? -29.679 4.574 25.909 1.00 77.88 206 GLU A CA 1
ATOM 1663 C C . GLU A 1 206 ? -28.822 4.834 24.664 1.00 77.88 206 GLU A C 1
ATOM 1665 O O . GLU A 1 206 ? -27.589 4.848 24.718 1.00 77.88 206 GLU A O 1
ATOM 1670 N N . ARG A 1 207 ? -29.479 5.020 23.517 1.00 76.88 207 ARG A N 1
ATOM 1671 C CA . ARG A 1 207 ? -28.803 5.274 22.242 1.00 76.88 207 ARG A CA 1
ATOM 1672 C C . ARG A 1 207 ? -28.802 6.764 21.951 1.00 76.88 207 ARG A C 1
ATOM 1674 O O . ARG A 1 207 ? -29.859 7.378 21.874 1.00 76.88 207 ARG A O 1
ATOM 1681 N N . GLU A 1 208 ? -27.617 7.309 21.715 1.00 80.88 208 GLU A N 1
ATOM 1682 C CA . GLU A 1 208 ? -27.454 8.615 21.088 1.00 80.88 208 GLU A CA 1
ATOM 1683 C C . GLU A 1 208 ? -27.047 8.404 19.627 1.00 80.88 208 GLU A C 1
ATOM 1685 O O . GLU A 1 208 ? -26.039 7.752 19.335 1.00 80.88 208 GLU A O 1
ATOM 1690 N N . GLU A 1 209 ? -27.835 8.945 18.703 1.00 79.69 209 GLU A N 1
ATOM 1691 C CA . GLU A 1 209 ? -27.537 8.899 17.275 1.00 79.69 209 GLU A CA 1
ATOM 1692 C C . GLU A 1 209 ? -26.920 10.219 16.827 1.00 79.69 209 GLU A C 1
ATOM 1694 O O . GLU A 1 209 ? -27.410 11.303 17.143 1.00 79.69 209 GLU A O 1
ATOM 1699 N N . LYS A 1 210 ? -25.835 10.128 16.056 1.00 73.81 210 LYS A N 1
ATOM 1700 C CA . LYS A 1 210 ? -25.161 11.296 15.500 1.00 73.81 210 LYS A CA 1
ATOM 1701 C C . LYS A 1 210 ? -24.953 11.117 14.009 1.00 73.81 210 LYS A C 1
ATOM 1703 O O . LYS A 1 210 ? -24.241 10.213 13.573 1.00 73.81 210 LYS A O 1
ATOM 1708 N N . GLU A 1 211 ? -25.541 12.014 13.223 1.00 70.56 211 GLU A N 1
ATOM 1709 C CA . GLU A 1 211 ? -25.310 12.050 11.784 1.00 70.56 211 GLU A CA 1
ATOM 1710 C C . GLU A 1 211 ? -23.879 12.538 11.516 1.00 70.56 211 GLU A C 1
ATOM 1712 O O . GLU A 1 211 ? -23.515 13.686 11.787 1.00 70.56 211 GLU A O 1
ATOM 1717 N N . CYS A 1 212 ? -23.033 11.651 10.998 1.00 61.69 212 CYS A N 1
ATOM 1718 C CA . CYS A 1 212 ? -21.663 12.000 10.659 1.00 61.69 212 CYS A CA 1
ATOM 1719 C C . CYS A 1 212 ? -21.621 12.608 9.250 1.00 61.69 212 CYS A C 1
ATOM 1721 O O . CYS A 1 212 ? -21.513 11.891 8.255 1.00 61.69 212 CYS A O 1
ATOM 1723 N N . ARG A 1 213 ? -21.692 13.940 9.154 1.00 56.81 213 ARG A N 1
ATOM 1724 C CA . ARG A 1 213 ? -21.508 14.655 7.881 1.00 56.81 213 ARG A CA 1
ATOM 1725 C C . ARG A 1 213 ? -20.023 14.711 7.532 1.00 56.81 213 ARG A C 1
ATOM 1727 O O . ARG A 1 213 ? -19.245 15.378 8.206 1.00 56.81 213 ARG A O 1
ATOM 1734 N N . TYR A 1 214 ? -19.624 14.005 6.479 1.00 54.25 214 TYR A N 1
ATOM 1735 C CA . TYR A 1 214 ? -18.265 14.083 5.951 1.00 54.25 214 TYR A CA 1
ATOM 1736 C C . TYR A 1 214 ? -18.119 15.362 5.124 1.00 54.25 214 TYR A C 1
ATOM 1738 O O . TYR A 1 214 ? -18.791 15.525 4.110 1.00 54.25 214 TYR A O 1
ATOM 1746 N N . HIS A 1 215 ? -17.233 16.266 5.534 1.00 47.75 215 HIS A N 1
ATOM 1747 C CA . HIS A 1 215 ? -16.645 17.226 4.604 1.00 47.75 215 HIS A CA 1
ATOM 1748 C C . HIS A 1 215 ? -15.410 16.563 4.001 1.00 47.75 215 HIS A C 1
ATOM 1750 O O . HIS A 1 215 ? -14.348 16.536 4.612 1.00 47.75 215 HIS A O 1
ATOM 1756 N N . LEU A 1 216 ? -15.558 15.981 2.811 1.00 42.09 216 LEU A N 1
ATOM 1757 C CA . LEU A 1 216 ? -14.415 15.693 1.945 1.00 42.09 216 LEU A CA 1
ATOM 1758 C C . LEU A 1 216 ? -13.944 17.046 1.391 1.00 42.09 216 LEU A C 1
ATOM 1760 O O . LEU A 1 216 ? -14.408 17.475 0.338 1.00 42.09 216 LEU A O 1
ATOM 1764 N N . GLY A 1 217 ? -13.125 17.772 2.158 1.00 38.16 217 GLY A N 1
ATOM 1765 C CA . GLY A 1 217 ? -12.803 19.166 1.856 1.00 38.16 217 GLY A CA 1
ATOM 1766 C C . GLY A 1 217 ? -11.563 19.706 2.571 1.00 38.16 217 GLY A C 1
ATOM 1767 O O . GLY A 1 217 ? -11.684 20.318 3.622 1.00 38.16 217 GLY A O 1
ATOM 1768 N N . ILE A 1 218 ? -10.409 19.515 1.922 1.00 37.50 218 ILE A N 1
ATOM 1769 C CA . ILE A 1 218 ? -9.249 20.424 1.827 1.00 37.50 218 ILE A CA 1
ATOM 1770 C C . ILE A 1 218 ? -8.620 20.894 3.155 1.00 37.50 218 ILE A C 1
ATOM 1772 O O . ILE A 1 218 ? -8.962 21.943 3.692 1.00 37.50 218 ILE A O 1
ATOM 1776 N N . LEU A 1 219 ? -7.553 20.211 3.583 1.00 32.28 219 LEU A N 1
ATOM 1777 C CA . LEU A 1 219 ? -6.458 20.850 4.321 1.00 32.28 219 LEU A CA 1
ATOM 1778 C C . LEU A 1 219 ? -5.359 21.264 3.330 1.00 32.28 219 LEU A C 1
ATOM 1780 O O . LEU A 1 219 ? -4.399 20.537 3.090 1.00 32.28 219 LEU A O 1
ATOM 1784 N N . MET A 1 220 ? -5.499 22.462 2.766 1.00 30.42 220 MET A N 1
ATOM 1785 C CA . MET A 1 220 ? -4.359 23.265 2.326 1.00 30.42 220 MET A CA 1
ATOM 1786 C C . MET A 1 220 ? -4.393 24.586 3.083 1.00 30.42 220 MET A C 1
ATOM 1788 O O . MET A 1 220 ? -5.021 25.537 2.636 1.00 30.42 220 MET A O 1
ATOM 1792 N N . SER A 1 221 ? -3.693 24.608 4.216 1.00 30.27 221 SER A N 1
ATOM 1793 C CA . SER A 1 221 ? -3.109 25.818 4.794 1.00 30.27 221 SER A CA 1
ATOM 1794 C C . SER A 1 221 ? -1.810 25.432 5.506 1.00 30.27 221 SER A C 1
ATOM 1796 O O . SER A 1 221 ? -1.819 25.139 6.702 1.00 30.27 221 SER A O 1
ATOM 1798 N N . VAL A 1 222 ? -0.710 25.390 4.752 1.00 33.22 222 VAL A N 1
ATOM 1799 C CA . VAL A 1 222 ? 0.635 25.760 5.228 1.00 33.22 222 VAL A CA 1
ATOM 1800 C C . VAL A 1 222 ? 1.247 26.636 4.152 1.00 33.22 222 VAL A C 1
ATOM 1802 O O . VAL A 1 222 ? 1.219 26.184 2.984 1.00 33.22 222 VAL A O 1
#

Organism: NCBI:txid575594

pLDDT: mean 86.85, std 13.11, range [30.27, 97.75]

Foldseek 3Di:
DQWFAQALLDLDIDGLEPVVQCVPVVCDPPQWDADPVRDTWGWAADQFQRAIWTWPPHDDDPPDPDDIDTDGDQAARPPHGGHDPQSLLLGPPHDPVSNDPDQFAPPPRPQLVSLVVCCVVCVVVLQVVVCVVVQWAQDPVRSVVLVVQCVVLSLSGGSRDGSVCSSVSSVPSGDDDDSPPIDGHPPDPVVVVVQVVVVVVVDHDDDDDDDDDDDPDDDDDD

Secondary structure (DSSP, 8-state):
--EEBSSTT----EES-HHHHHHHHTT-TTTEEE-TTS-EEEEEE-TTT--EEEEETTT--TT--S--EEEE-SS-BTTTB---HHHHHT-TTS-GGG----SB--TT-HHHHHHHHHHHHSHHHHHHHHHHHH-EE--TTHHHHHHHHHHHTTGGGBTT--TTTHHHHHHHSSPP---TT-EE-TT-HHHHHHHHHHHTTT---PPPP-------------

Sequence (222 aa):
MDRFKLDPFSYVSYEITPNNFDKYTNRTSPFVQKDAKNKNRFYGVCPGCNNPIVMVSLYQTQNATTHPYGRHVKHNMPQIADYSQNDYDNCPYANKNNKSNNKFLPAKSAIGLSNKLLLKEQYDQVIYILRKQTDVLFSNNLAPKMLDEYVNNTGCLYSNTTSDNLPWKFGEVISAKSLGGQYVKIDSDIQQAIRQYYLSKGKDIEREEKECRYHLGILMSV

Radius of gyration: 22.19 Å; chains: 1; bounding box: 49×47×65 Å